Protein AF-A0A7S1JIH0-F1 (afdb_monomer)

Structure (mmCIF, N/CA/C/O backbone):
data_AF-A0A7S1JIH0-F1
#
_entry.id   AF-A0A7S1JIH0-F1
#
loop_
_atom_site.group_PDB
_atom_site.id
_atom_site.type_symbol
_atom_site.label_atom_id
_atom_site.label_alt_id
_atom_site.label_comp_id
_atom_site.label_asym_id
_atom_site.label_entity_id
_atom_site.label_seq_id
_atom_site.pdbx_PDB_ins_code
_atom_site.Cartn_x
_atom_site.Cartn_y
_atom_site.Cartn_z
_atom_site.occupancy
_atom_site.B_iso_or_equiv
_atom_site.auth_seq_id
_atom_site.auth_comp_id
_atom_site.auth_asym_id
_atom_site.auth_atom_id
_atom_site.pdbx_PDB_model_num
ATOM 1 N N . THR A 1 1 ? -3.461 -15.143 -21.673 1.00 48.78 1 THR A N 1
ATOM 2 C CA . THR A 1 1 ? -3.416 -13.669 -21.614 1.00 48.78 1 THR A CA 1
ATOM 3 C C . THR A 1 1 ? -3.977 -13.271 -20.271 1.00 48.78 1 THR A C 1
ATOM 5 O O . THR A 1 1 ? -5.107 -13.630 -19.984 1.00 48.78 1 THR A O 1
ATOM 8 N N . SER A 1 2 ? -3.138 -12.708 -19.399 1.00 53.66 2 SER A N 1
ATOM 9 C CA . SER A 1 2 ? -3.527 -12.339 -18.032 1.00 53.66 2 SER A CA 1
ATOM 10 C C . SER A 1 2 ? -4.634 -11.290 -18.089 1.00 53.66 2 SER A C 1
ATOM 12 O O . SER A 1 2 ? -4.467 -10.279 -18.773 1.00 53.66 2 SER A O 1
ATOM 14 N N . ASP A 1 3 ? -5.754 -11.545 -17.421 1.00 69.38 3 ASP A N 1
ATOM 15 C CA . ASP A 1 3 ? -6.908 -10.647 -17.40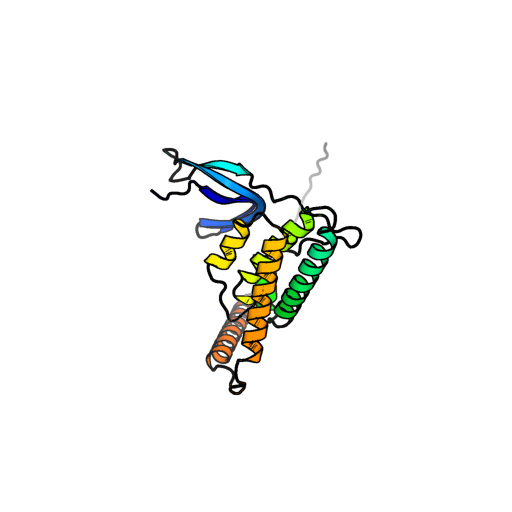0 1.00 69.38 3 ASP A CA 1
ATOM 16 C C . ASP A 1 3 ? -6.633 -9.512 -16.398 1.00 69.38 3 ASP A C 1
ATOM 18 O O . ASP A 1 3 ? -7.170 -9.459 -15.302 1.00 69.38 3 ASP A O 1
ATOM 22 N N . LEU A 1 4 ? -5.697 -8.624 -16.754 1.00 76.06 4 LEU A N 1
ATOM 23 C CA . LEU A 1 4 ? -5.322 -7.447 -15.955 1.00 76.06 4 LEU A CA 1
ATOM 24 C C . LEU A 1 4 ? -6.463 -6.422 -15.858 1.00 76.06 4 LEU A C 1
ATOM 26 O O . LEU A 1 4 ? -6.382 -5.474 -15.082 1.00 76.06 4 LEU A O 1
ATOM 30 N N . ILE A 1 5 ? -7.503 -6.560 -16.682 1.00 84.31 5 ILE A N 1
ATOM 31 C CA . ILE A 1 5 ? -8.626 -5.628 -16.736 1.00 84.31 5 ILE A CA 1
ATOM 32 C C . ILE A 1 5 ? -9.443 -5.757 -15.448 1.00 84.31 5 ILE A C 1
ATOM 34 O O . ILE A 1 5 ? -9.907 -6.834 -15.095 1.00 84.31 5 ILE A O 1
ATOM 38 N N . GLY A 1 6 ? -9.657 -4.635 -14.760 1.00 84.50 6 GLY A N 1
ATOM 39 C CA . GLY A 1 6 ? -10.391 -4.589 -13.492 1.00 84.50 6 GLY A CA 1
ATOM 40 C C . GLY A 1 6 ? -9.513 -4.661 -12.241 1.00 84.50 6 GLY A C 1
ATOM 41 O O . GLY A 1 6 ? -9.969 -4.221 -11.179 1.00 84.50 6 GLY A O 1
ATOM 42 N N . GLU A 1 7 ? -8.257 -5.095 -12.374 1.00 88.88 7 GLU A N 1
ATOM 43 C CA . GLU A 1 7 ? -7.285 -5.139 -11.278 1.00 88.88 7 GLU A CA 1
ATOM 44 C C . GLU A 1 7 ? -6.942 -3.733 -10.763 1.00 88.88 7 GLU A C 1
ATOM 46 O O . GLU A 1 7 ? -6.948 -2.738 -11.507 1.00 88.88 7 GLU A O 1
ATOM 51 N N . ILE A 1 8 ? -6.638 -3.651 -9.464 1.00 88.75 8 ILE A N 1
ATOM 52 C CA . ILE A 1 8 ? -6.201 -2.418 -8.803 1.00 88.75 8 ILE A CA 1
ATOM 53 C C . ILE A 1 8 ? -4.677 -2.375 -8.754 1.00 88.75 8 ILE A C 1
ATOM 55 O O . ILE A 1 8 ? -4.027 -3.271 -8.226 1.00 88.75 8 ILE A O 1
ATOM 59 N N . GLY A 1 9 ? -4.113 -1.286 -9.267 1.00 88.50 9 GLY A N 1
ATOM 60 C CA . GLY A 1 9 ? -2.692 -0.979 -9.209 1.00 88.50 9 GLY A CA 1
ATOM 61 C C . GLY A 1 9 ? -2.403 0.302 -8.433 1.00 88.50 9 GLY A C 1
ATOM 62 O O . GLY A 1 9 ? -3.294 1.089 -8.099 1.00 88.50 9 GLY A O 1
ATOM 63 N N . LEU A 1 10 ? -1.116 0.531 -8.188 1.00 88.44 10 LEU A N 1
ATOM 64 C CA . LEU A 1 10 ? -0.597 1.760 -7.605 1.00 88.44 10 LEU A CA 1
ATOM 65 C C . LEU A 1 10 ? 0.228 2.504 -8.651 1.00 88.44 10 LEU A C 1
ATOM 67 O O . LEU A 1 10 ? 1.150 1.947 -9.241 1.00 88.44 10 LEU A O 1
ATOM 71 N N . VAL A 1 11 ? -0.085 3.780 -8.858 1.00 90.25 11 VAL A N 1
ATOM 72 C CA . VAL A 1 11 ? 0.781 4.676 -9.625 1.00 90.25 11 VAL A CA 1
ATOM 73 C C . VAL A 1 11 ? 1.895 5.139 -8.703 1.00 90.25 11 VAL A C 1
ATOM 75 O O . VAL A 1 11 ? 1.627 5.706 -7.640 1.00 90.25 11 VAL A O 1
ATOM 78 N N . ALA A 1 12 ? 3.133 4.919 -9.129 1.00 90.38 12 ALA A N 1
ATOM 79 C CA . ALA A 1 12 ? 4.323 5.343 -8.417 1.00 90.38 12 ALA A CA 1
ATOM 80 C C . ALA A 1 12 ? 5.102 6.365 -9.250 1.00 90.38 12 ALA A C 1
ATOM 82 O O . ALA A 1 12 ? 5.231 6.232 -10.465 1.00 90.38 12 ALA A O 1
ATOM 83 N N . GLU A 1 13 ? 5.616 7.387 -8.584 1.00 91.81 13 GLU A N 1
ATOM 84 C CA . GLU A 1 13 ? 6.552 8.344 -9.157 1.00 91.81 13 GLU A CA 1
ATOM 85 C C . GLU A 1 13 ? 7.972 7.905 -8.831 1.00 91.81 13 GLU A C 1
ATOM 87 O O . GLU A 1 13 ? 8.308 7.718 -7.661 1.00 91.81 13 GLU A O 1
ATOM 92 N N . LEU A 1 14 ? 8.799 7.743 -9.860 1.00 93.12 14 LEU A N 1
ATOM 93 C CA . LEU A 1 14 ? 10.216 7.444 -9.705 1.00 93.12 14 LEU A CA 1
ATOM 94 C C . LEU A 1 14 ? 10.920 8.626 -9.024 1.00 93.12 14 LEU A C 1
ATOM 96 O O . LEU A 1 14 ? 10.884 9.738 -9.543 1.00 93.12 14 LEU A O 1
ATOM 100 N N . ILE A 1 15 ? 11.545 8.385 -7.870 1.00 91.31 15 ILE A N 1
ATOM 101 C CA . ILE A 1 15 ? 12.323 9.392 -7.134 1.00 91.31 15 ILE A CA 1
ATOM 102 C C . ILE A 1 15 ? 13.789 9.303 -7.542 1.00 91.31 15 ILE A C 1
ATOM 104 O O . ILE A 1 15 ? 14.389 10.299 -7.933 1.00 91.31 15 ILE A O 1
ATOM 108 N N . ASP A 1 16 ? 14.362 8.107 -7.429 1.00 92.62 16 ASP A N 1
ATOM 109 C CA . ASP A 1 16 ? 15.748 7.841 -7.779 1.00 92.62 16 ASP A CA 1
ATOM 110 C C . ASP A 1 16 ? 15.904 6.435 -8.364 1.00 92.62 16 ASP A C 1
ATOM 112 O O . ASP A 1 16 ? 15.047 5.555 -8.218 1.00 92.62 16 ASP A O 1
ATOM 116 N N . SER A 1 17 ? 17.004 6.250 -9.085 1.00 95.12 17 SER A N 1
ATOM 117 C CA . SER A 1 17 ? 17.373 4.967 -9.660 1.00 95.12 17 SER A CA 1
ATOM 118 C C . SER A 1 17 ? 18.886 4.815 -9.649 1.00 95.12 17 SER A C 1
ATOM 120 O O . SER A 1 17 ? 19.599 5.703 -10.117 1.00 95.12 17 SER A O 1
ATOM 122 N N . LEU A 1 18 ? 19.368 3.676 -9.171 1.00 94.81 18 LEU A N 1
ATOM 123 C CA . LEU A 1 18 ? 20.773 3.302 -9.164 1.00 94.81 18 LEU A CA 1
ATOM 124 C C . LEU A 1 18 ? 20.959 2.052 -10.021 1.00 94.81 18 LEU A C 1
ATOM 126 O O . LEU A 1 18 ? 20.385 1.000 -9.736 1.00 94.81 18 LEU A O 1
ATOM 130 N N . ARG A 1 19 ? 21.792 2.152 -11.059 1.00 95.81 19 ARG A N 1
ATOM 131 C CA . ARG A 1 19 ? 22.218 0.982 -11.827 1.00 95.81 19 ARG A CA 1
ATOM 132 C C . ARG A 1 19 ? 23.327 0.260 -11.070 1.00 95.81 19 ARG A C 1
ATOM 134 O O . ARG A 1 19 ? 24.352 0.854 -10.748 1.00 95.81 19 ARG A O 1
ATOM 141 N N . LEU A 1 20 ? 23.118 -1.020 -10.803 1.00 95.00 20 LEU A N 1
ATOM 142 C CA . LEU A 1 20 ? 24.079 -1.888 -10.138 1.00 95.00 20 LEU A CA 1
ATOM 143 C C . LEU A 1 20 ? 25.111 -2.432 -11.148 1.00 95.00 20 LEU A C 1
ATOM 145 O O . LEU A 1 20 ? 24.808 -2.518 -12.345 1.00 95.00 20 LEU A O 1
ATOM 149 N N . PRO A 1 21 ? 26.317 -2.834 -10.697 1.00 94.94 21 PRO A N 1
ATOM 150 C CA . PRO A 1 21 ? 27.368 -3.358 -11.580 1.00 94.94 21 PRO A CA 1
ATOM 151 C C . PRO A 1 21 ? 26.960 -4.599 -12.384 1.00 94.94 21 PRO A C 1
ATOM 153 O O . PRO A 1 21 ? 27.478 -4.835 -13.470 1.00 94.94 21 PRO A O 1
ATOM 156 N N . ASP A 1 22 ? 26.005 -5.375 -11.872 1.00 95.25 22 ASP A N 1
ATOM 157 C CA . ASP A 1 22 ? 25.451 -6.565 -12.526 1.00 95.25 22 ASP A CA 1
ATOM 158 C C . ASP A 1 22 ? 24.361 -6.248 -13.570 1.00 95.25 22 ASP A C 1
ATOM 160 O O . ASP A 1 22 ? 23.745 -7.153 -14.130 1.00 95.25 22 ASP A O 1
ATOM 164 N N . GLY A 1 23 ? 24.107 -4.964 -13.834 1.00 93.31 23 GLY A N 1
ATOM 165 C CA . GLY A 1 23 ? 23.120 -4.505 -14.804 1.00 93.31 23 GLY A CA 1
ATOM 166 C C . GLY A 1 23 ? 21.692 -4.394 -14.268 1.00 93.31 23 GLY A C 1
ATOM 167 O O . GLY A 1 23 ? 20.828 -3.926 -15.012 1.00 93.31 23 GLY A O 1
ATOM 168 N N . ARG A 1 24 ? 21.425 -4.756 -13.005 1.00 94.62 24 ARG A N 1
ATOM 169 C CA . ARG A 1 24 ? 20.120 -4.525 -12.366 1.00 94.62 24 ARG A CA 1
ATOM 170 C C . ARG A 1 24 ? 19.926 -3.053 -12.006 1.00 94.62 24 ARG A C 1
ATOM 172 O O . ARG A 1 24 ? 20.880 -2.284 -11.911 1.00 94.62 24 ARG A O 1
ATOM 179 N N . TRP A 1 25 ? 18.675 -2.675 -11.765 1.00 92.25 25 TRP A N 1
ATOM 180 C CA . TRP A 1 25 ? 18.311 -1.346 -11.284 1.00 92.25 25 TRP A CA 1
ATOM 181 C C . TRP A 1 25 ? 17.703 -1.445 -9.893 1.00 92.25 25 TRP A C 1
ATOM 183 O O . TRP A 1 25 ? 16.761 -2.203 -9.670 1.00 92.25 25 TRP A O 1
ATOM 193 N N . HIS A 1 26 ? 18.242 -0.664 -8.967 1.00 89.88 26 HIS A N 1
ATOM 194 C CA . HIS A 1 26 ? 17.585 -0.348 -7.713 1.00 89.88 26 HIS A CA 1
ATOM 195 C C . HIS A 1 26 ? 16.785 0.937 -7.916 1.00 89.88 26 HIS A C 1
ATOM 197 O O . HIS A 1 26 ? 17.327 1.924 -8.404 1.00 89.88 26 HIS A O 1
ATOM 203 N N . ILE A 1 27 ? 15.496 0.912 -7.595 1.00 90.50 27 ILE A N 1
ATOM 204 C CA . ILE A 1 27 ? 14.567 2.009 -7.869 1.00 90.50 27 ILE A CA 1
ATOM 205 C C . ILE A 1 27 ? 13.888 2.408 -6.567 1.00 90.50 27 ILE A C 1
ATOM 207 O O . ILE A 1 27 ? 13.256 1.570 -5.922 1.00 90.50 27 ILE A O 1
ATOM 211 N N . ARG A 1 28 ? 13.949 3.696 -6.227 1.00 86.38 28 ARG A N 1
ATOM 212 C CA . ARG A 1 28 ? 13.097 4.282 -5.196 1.00 86.38 28 ARG A CA 1
ATOM 213 C C . ARG A 1 28 ? 11.954 5.024 -5.858 1.00 86.38 28 ARG A C 1
ATOM 215 O O . ARG A 1 28 ? 12.163 5.891 -6.705 1.00 86.38 28 ARG A O 1
ATOM 222 N N . ALA A 1 29 ? 10.737 4.722 -5.432 1.00 86.56 29 ALA A N 1
ATOM 223 C CA . ALA A 1 29 ? 9.544 5.369 -5.946 1.00 86.56 29 ALA A CA 1
ATOM 224 C C . ALA A 1 29 ? 8.611 5.794 -4.811 1.00 86.56 29 ALA A C 1
ATOM 226 O O . ALA A 1 29 ? 8.586 5.192 -3.739 1.00 86.56 29 ALA A O 1
ATOM 227 N N . ARG A 1 30 ? 7.830 6.845 -5.057 1.00 83.00 30 ARG A N 1
ATOM 228 C CA . ARG A 1 30 ? 6.778 7.325 -4.164 1.00 83.00 30 ARG A CA 1
ATOM 229 C C . ARG A 1 30 ? 5.428 6.933 -4.729 1.00 83.00 30 ARG A C 1
ATOM 231 O O . ARG A 1 30 ? 5.074 7.347 -5.830 1.00 83.00 30 ARG A O 1
ATOM 238 N N . LEU A 1 31 ? 4.649 6.190 -3.957 1.00 84.25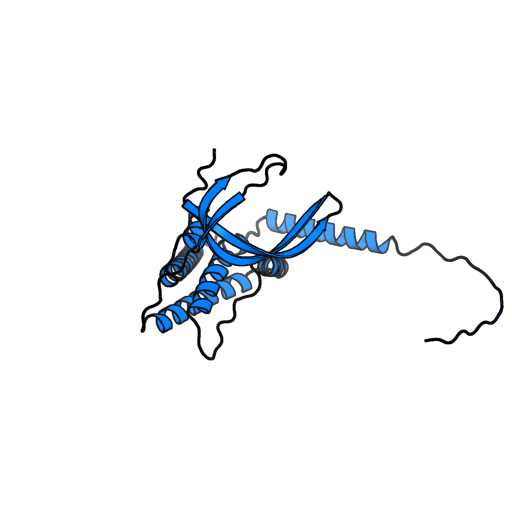 31 LEU A N 1
ATOM 239 C CA . LEU A 1 31 ? 3.266 5.884 -4.312 1.00 84.25 31 LEU A CA 1
ATOM 240 C C . LEU A 1 31 ? 2.438 7.177 -4.322 1.00 84.25 31 LEU A C 1
ATOM 242 O O . LEU A 1 31 ? 2.532 7.990 -3.402 1.00 84.25 31 LEU A O 1
ATOM 246 N N . ARG A 1 32 ? 1.656 7.383 -5.383 1.00 84.75 32 ARG A N 1
ATOM 247 C CA . ARG A 1 32 ? 0.859 8.600 -5.591 1.00 84.75 32 ARG A CA 1
ATOM 248 C C . ARG A 1 32 ? -0.633 8.358 -5.450 1.00 84.75 32 ARG A C 1
ATOM 250 O O . ARG A 1 32 ? -1.298 9.128 -4.770 1.00 84.75 32 ARG A O 1
ATOM 257 N N . ARG A 1 33 ? -1.159 7.326 -6.111 1.00 86.81 33 ARG A N 1
ATOM 258 C CA . ARG A 1 33 ? -2.602 7.043 -6.144 1.00 86.81 33 ARG A CA 1
ATOM 259 C C . ARG A 1 33 ? -2.891 5.599 -6.520 1.00 86.81 33 ARG A C 1
ATOM 261 O O . ARG A 1 33 ? -2.068 4.946 -7.164 1.00 86.81 33 ARG A O 1
ATOM 268 N N . ARG A 1 34 ? -4.091 5.138 -6.173 1.00 90.62 34 ARG A N 1
ATOM 269 C CA . ARG A 1 34 ? -4.643 3.863 -6.639 1.00 90.62 34 ARG A CA 1
ATOM 270 C C . ARG A 1 34 ? -5.402 4.056 -7.937 1.00 90.62 34 ARG A C 1
ATOM 272 O O . ARG A 1 34 ? -6.100 5.052 -8.131 1.00 90.62 34 ARG A O 1
ATOM 279 N N . VAL A 1 35 ? -5.275 3.084 -8.823 1.00 92.75 35 VAL A N 1
ATOM 280 C CA . VAL A 1 35 ? -5.939 3.102 -10.120 1.00 92.75 35 VAL A CA 1
ATOM 281 C C . VAL A 1 35 ? -6.480 1.726 -10.464 1.00 92.75 35 VAL A C 1
ATOM 283 O O . VAL A 1 35 ? -5.939 0.714 -10.037 1.00 92.75 35 VAL A O 1
ATOM 286 N N . ARG A 1 36 ? -7.544 1.689 -11.259 1.00 93.50 36 ARG A N 1
ATOM 287 C CA . ARG A 1 36 ? -8.106 0.476 -11.840 1.00 93.50 36 ARG A CA 1
ATOM 288 C C . ARG A 1 36 ? -7.729 0.395 -13.308 1.00 93.50 36 ARG A C 1
ATOM 290 O O . ARG A 1 36 ? -8.015 1.332 -14.061 1.00 93.50 36 ARG A O 1
ATOM 297 N N . VAL A 1 37 ? -7.151 -0.726 -13.717 1.00 93.62 37 VAL A N 1
ATOM 298 C CA . VAL A 1 37 ? -6.799 -0.988 -15.116 1.00 93.62 37 VAL A CA 1
ATOM 299 C C . VAL A 1 37 ? -8.077 -1.122 -15.949 1.00 93.62 37 VAL A C 1
ATOM 301 O O . VAL A 1 37 ? -8.983 -1.876 -15.596 1.00 93.62 37 VAL A O 1
ATOM 304 N N . GLN A 1 38 ? -8.171 -0.350 -17.032 1.00 95.25 38 GLN A N 1
ATOM 305 C CA . GLN A 1 38 ? -9.307 -0.349 -17.963 1.00 95.25 38 GLN A CA 1
ATOM 306 C C . GLN A 1 38 ? -8.996 -1.151 -19.229 1.00 95.25 38 GLN A C 1
ATOM 308 O O . GLN A 1 38 ? -9.836 -1.900 -19.716 1.00 95.25 38 GLN A O 1
ATOM 313 N N . SER A 1 39 ? -7.779 -1.015 -19.751 1.00 93.00 39 SER A N 1
ATOM 314 C CA . SER A 1 39 ? -7.269 -1.803 -20.872 1.00 93.00 39 SER A CA 1
ATOM 315 C C . SER A 1 39 ? -5.765 -2.009 -20.723 1.00 93.00 39 SER A C 1
ATOM 317 O O . SER A 1 39 ? -5.104 -1.211 -20.057 1.00 93.00 39 SER A O 1
ATOM 319 N N . HIS A 1 40 ? -5.225 -3.055 -21.350 1.00 92.81 40 HIS A N 1
ATOM 320 C CA . HIS A 1 40 ? -3.785 -3.283 -21.447 1.00 92.81 40 HIS A CA 1
ATOM 321 C C . HIS A 1 40 ? -3.402 -3.690 -22.872 1.00 92.81 40 HIS A C 1
ATOM 323 O O . HIS A 1 40 ? -4.198 -4.316 -23.575 1.00 92.81 40 HIS A O 1
ATOM 329 N N . TRP A 1 41 ? -2.194 -3.331 -23.286 1.00 91.31 41 TRP A N 1
ATOM 330 C CA . TRP A 1 41 ? -1.591 -3.766 -24.541 1.00 91.31 41 TRP A CA 1
ATOM 331 C C . TRP A 1 41 ? -0.069 -3.836 -24.393 1.00 91.31 41 TRP A C 1
ATOM 333 O O . TRP A 1 41 ? 0.504 -3.311 -23.440 1.00 91.31 41 TRP A O 1
ATOM 343 N N . VAL A 1 42 ? 0.585 -4.503 -25.337 1.00 91.19 42 VAL A N 1
ATOM 344 C CA . VAL A 1 42 ? 2.044 -4.525 -25.475 1.00 91.19 42 VAL A CA 1
ATOM 345 C C . VAL A 1 42 ? 2.354 -3.936 -26.841 1.00 91.19 42 VAL A C 1
ATOM 347 O O . VAL A 1 42 ? 1.735 -4.331 -27.827 1.00 91.19 42 VAL A O 1
ATOM 350 N N . GLU A 1 43 ? 3.263 -2.969 -26.893 1.00 88.81 43 GLU A N 1
ATOM 351 C CA . GLU A 1 43 ? 3.683 -2.362 -28.156 1.00 88.81 43 GLU A CA 1
ATOM 352 C C . GLU A 1 43 ? 4.858 -3.128 -28.759 1.00 88.81 43 GLU A C 1
ATOM 354 O O . GLU A 1 43 ? 5.832 -3.459 -28.070 1.00 88.81 43 GLU A O 1
ATOM 359 N N . ASP A 1 44 ? 4.785 -3.385 -30.063 1.00 88.06 44 ASP A N 1
ATOM 360 C CA . ASP A 1 44 ? 5.870 -4.023 -30.799 1.00 88.06 44 ASP A CA 1
ATOM 361 C C . ASP A 1 44 ? 7.149 -3.175 -30.728 1.00 88.06 44 ASP A C 1
ATOM 363 O O . ASP A 1 44 ? 7.126 -1.951 -30.835 1.00 88.06 44 ASP A O 1
ATOM 367 N N . GLY A 1 45 ? 8.293 -3.835 -30.536 1.00 86.69 45 GLY A N 1
ATOM 368 C CA . GLY A 1 45 ? 9.597 -3.168 -30.430 1.00 86.69 45 GLY A CA 1
ATOM 369 C C . GLY A 1 45 ? 9.948 -2.629 -29.039 1.00 86.69 45 GLY A C 1
ATOM 370 O O . GLY A 1 45 ? 11.062 -2.152 -28.846 1.00 86.69 45 GLY A O 1
ATOM 371 N N . THR A 1 46 ? 9.067 -2.768 -28.044 1.00 84.06 46 THR A N 1
ATOM 372 C CA . THR A 1 46 ? 9.312 -2.292 -26.665 1.00 84.06 46 THR A CA 1
ATOM 373 C C . THR A 1 46 ? 9.916 -3.344 -25.732 1.00 84.06 46 THR A C 1
ATOM 375 O O . THR A 1 46 ? 9.928 -3.170 -24.517 1.00 84.06 46 THR A O 1
ATOM 378 N N . LEU A 1 47 ? 10.414 -4.460 -26.280 1.00 86.81 47 LEU A N 1
ATOM 379 C CA . LEU A 1 47 ? 10.986 -5.579 -25.513 1.00 86.81 47 LEU A CA 1
ATOM 380 C C . LEU A 1 47 ? 10.045 -6.124 -24.416 1.00 86.81 47 LEU A C 1
ATOM 382 O O . LEU A 1 47 ? 10.504 -6.626 -23.393 1.00 86.81 47 LEU A O 1
ATOM 386 N N . GLY A 1 48 ? 8.728 -6.049 -24.636 1.00 84.94 48 GLY A N 1
ATOM 387 C CA . GLY A 1 48 ? 7.724 -6.586 -23.715 1.00 84.94 48 GLY A CA 1
ATOM 388 C C . GLY A 1 48 ? 7.237 -5.608 -22.643 1.00 84.94 48 GLY A C 1
ATOM 389 O O . GLY A 1 48 ? 6.612 -6.046 -21.674 1.00 84.94 48 GLY A O 1
ATOM 390 N N . LEU A 1 49 ? 7.480 -4.300 -22.795 1.00 88.38 49 LEU A N 1
ATOM 391 C CA . LEU A 1 49 ? 6.841 -3.303 -21.937 1.00 88.38 49 LEU A CA 1
ATOM 392 C C . LEU A 1 49 ? 5.321 -3.337 -22.133 1.00 88.38 49 LEU A C 1
ATOM 394 O O . LEU A 1 49 ? 4.801 -3.268 -23.246 1.00 88.38 49 LEU A O 1
ATOM 398 N N . SER A 1 50 ? 4.608 -3.466 -21.015 1.00 88.94 50 SER A N 1
ATOM 399 C CA . SER A 1 50 ? 3.149 -3.460 -20.987 1.00 88.94 50 SER A CA 1
ATOM 400 C C . SER A 1 50 ? 2.639 -2.055 -20.704 1.00 88.94 50 SER A C 1
ATOM 402 O O . SER A 1 50 ? 3.069 -1.401 -19.754 1.00 88.94 50 SER A O 1
ATOM 404 N N . TYR A 1 51 ? 1.682 -1.624 -21.508 1.00 91.56 51 TYR A N 1
ATOM 405 C CA . TYR A 1 51 ? 1.007 -0.344 -21.395 1.00 91.56 51 TYR A CA 1
ATOM 406 C C . TYR A 1 51 ? -0.432 -0.581 -20.956 1.00 91.56 51 TYR A C 1
ATOM 408 O O . TYR A 1 51 ? -1.027 -1.623 -21.240 1.00 91.56 51 TYR A O 1
ATOM 416 N N . CYS A 1 52 ? -1.004 0.380 -20.238 1.00 93.44 52 CYS A N 1
ATOM 417 C CA . CYS A 1 52 ? -2.388 0.293 -19.807 1.00 93.44 52 CYS A CA 1
ATOM 418 C C . CYS A 1 52 ? -3.060 1.661 -19.756 1.00 93.44 52 CYS A C 1
ATOM 420 O O . CYS A 1 52 ? -2.424 2.683 -19.492 1.00 93.44 52 CYS A O 1
ATOM 422 N N . THR A 1 53 ? -4.373 1.669 -19.983 1.00 94.94 53 THR A N 1
ATOM 423 C CA . THR A 1 53 ? -5.212 2.800 -19.591 1.00 94.94 53 THR A CA 1
ATOM 424 C C . THR A 1 53 ? -5.760 2.528 -18.203 1.00 94.94 53 THR A C 1
ATOM 426 O O . THR A 1 53 ? -6.097 1.392 -17.855 1.00 94.94 53 THR A O 1
ATOM 429 N N . VAL A 1 54 ? -5.833 3.571 -17.385 1.00 95.94 54 VAL A N 1
ATOM 430 C CA . VAL A 1 54 ? -6.203 3.439 -15.979 1.00 95.94 54 VAL A CA 1
ATOM 431 C C . VAL A 1 54 ? -7.212 4.504 -15.579 1.00 95.94 54 VAL A C 1
ATOM 433 O O . VAL A 1 54 ? -7.209 5.614 -16.110 1.00 95.94 54 VAL A O 1
ATOM 436 N N . LYS A 1 55 ? -8.070 4.169 -14.618 1.00 95.50 55 LYS A N 1
ATOM 437 C CA . LYS A 1 55 ? -9.012 5.098 -13.988 1.00 95.50 55 LYS A CA 1
ATOM 438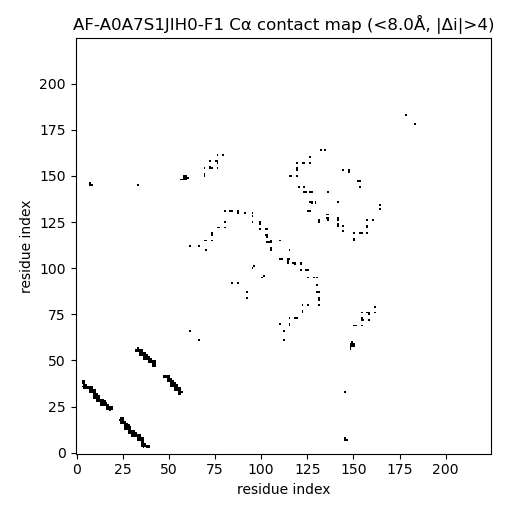 C C . LYS A 1 55 ? -8.681 5.228 -12.511 1.00 95.50 55 LYS A C 1
ATOM 440 O O . LYS A 1 55 ? -8.465 4.222 -11.845 1.00 95.50 55 LYS A O 1
ATOM 445 N N . GLU A 1 56 ? -8.655 6.448 -11.994 1.00 93.38 56 GLU A N 1
ATOM 446 C CA . GLU A 1 56 ? -8.393 6.687 -10.575 1.00 93.38 56 GLU A CA 1
ATOM 447 C C . GLU A 1 56 ? -9.470 6.061 -9.681 1.00 93.38 56 GLU A C 1
ATOM 449 O O . GLU A 1 56 ? -10.666 6.092 -9.990 1.00 93.38 56 GLU A O 1
ATOM 454 N N . VAL A 1 57 ? -9.016 5.461 -8.583 1.00 90.75 57 VAL A N 1
ATOM 455 C CA . VAL A 1 57 ? -9.869 4.873 -7.552 1.00 90.75 57 VAL A CA 1
ATOM 456 C C . VAL A 1 57 ? -9.929 5.874 -6.415 1.00 90.75 57 VAL A C 1
ATOM 458 O O . VAL A 1 57 ? -8.954 6.055 -5.692 1.00 90.75 57 VAL A O 1
ATOM 461 N N . VAL A 1 58 ? -11.077 6.528 -6.289 1.00 87.88 58 VAL A N 1
ATOM 462 C CA . VAL A 1 58 ? -11.336 7.500 -5.227 1.00 87.88 58 VAL A CA 1
ATOM 463 C C . VAL A 1 58 ? -11.979 6.779 -4.049 1.00 87.88 58 VAL A C 1
ATOM 465 O O . VAL A 1 58 ? -12.815 5.889 -4.243 1.00 87.88 58 VAL A O 1
ATOM 468 N N . ASP A 1 59 ? -11.566 7.149 -2.842 1.00 86.69 59 ASP A N 1
ATOM 469 C CA . ASP A 1 59 ? -12.168 6.647 -1.615 1.00 86.69 59 ASP A CA 1
ATOM 470 C C . ASP A 1 59 ? -13.588 7.160 -1.404 1.00 86.69 59 ASP A C 1
ATOM 472 O O . ASP A 1 59 ? -13.972 8.239 -1.863 1.00 86.69 59 ASP A O 1
ATOM 476 N N . THR A 1 60 ? -14.364 6.377 -0.658 1.00 88.00 60 THR A N 1
ATOM 477 C CA . THR A 1 60 ? -15.671 6.812 -0.179 1.00 88.00 60 THR A CA 1
ATOM 478 C C . THR A 1 60 ? -15.475 8.020 0.741 1.00 88.00 60 THR A C 1
ATOM 480 O O . THR A 1 60 ? -14.640 7.955 1.650 1.00 88.00 60 THR A O 1
ATOM 483 N N . PRO A 1 61 ? -16.220 9.121 0.536 1.00 86.00 61 PRO A N 1
ATOM 484 C CA . PRO A 1 61 ? -16.124 10.281 1.410 1.00 86.00 61 PRO A CA 1
ATOM 485 C C . PRO A 1 61 ? -16.454 9.895 2.855 1.00 86.00 61 PRO A C 1
ATOM 487 O O . PRO A 1 61 ? -17.337 9.078 3.111 1.00 86.00 61 PRO A O 1
ATOM 490 N N . VAL A 1 62 ? -15.725 10.492 3.796 1.00 84.62 62 VAL A N 1
ATOM 491 C CA . VAL A 1 62 ? -15.976 10.336 5.232 1.00 84.62 62 VAL A CA 1
ATOM 492 C C . VAL A 1 62 ? -17.096 11.291 5.624 1.00 84.62 62 VAL A C 1
ATOM 494 O O . VAL A 1 62 ? -16.993 12.487 5.360 1.00 84.62 62 VAL A O 1
ATOM 497 N N . GLU A 1 63 ? -18.152 10.774 6.250 1.00 85.56 63 GLU A N 1
ATOM 498 C CA . GLU A 1 63 ? -19.289 11.590 6.683 1.00 85.56 63 GLU A CA 1
ATOM 499 C C . GLU A 1 63 ? -18.937 12.468 7.895 1.00 85.56 63 GLU A C 1
ATOM 501 O O . GLU A 1 63 ? -18.130 12.093 8.761 1.00 85.56 63 GLU A O 1
ATOM 506 N N . ASP A 1 64 ? -19.595 13.62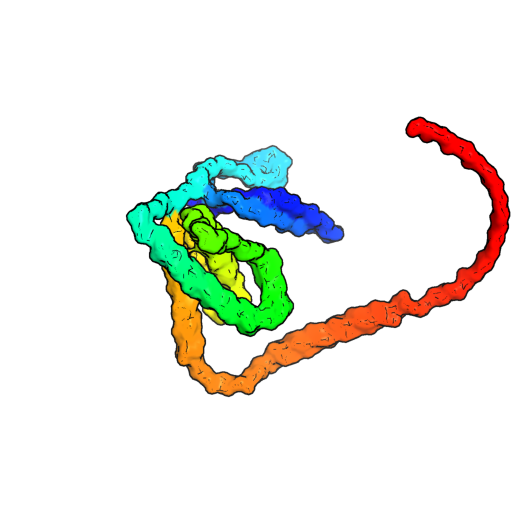6 7.986 1.00 71.44 64 ASP A N 1
ATOM 507 C CA . ASP A 1 64 ? -19.473 14.548 9.113 1.00 71.44 64 ASP A CA 1
ATOM 508 C C . ASP A 1 64 ? -19.911 13.847 10.411 1.00 71.44 64 ASP A C 1
ATOM 510 O O . ASP A 1 64 ? -21.075 13.508 10.608 1.00 71.44 64 ASP A O 1
ATOM 514 N N . GLY A 1 65 ? -18.947 13.581 11.297 1.00 80.38 65 GLY A N 1
ATOM 515 C CA . GLY A 1 65 ? -19.143 12.838 12.551 1.00 80.38 65 GLY A CA 1
ATOM 516 C C . GLY A 1 65 ? -18.360 11.525 12.639 1.00 80.38 65 GLY A C 1
ATOM 517 O O . GLY A 1 65 ? -18.090 11.050 13.742 1.00 80.38 65 GLY A O 1
ATOM 518 N N . GLN A 1 66 ? -17.901 10.972 11.513 1.00 85.88 66 GLN A N 1
ATOM 519 C CA . GLN A 1 66 ? -17.074 9.758 11.505 1.00 85.88 66 GLN A CA 1
ATOM 520 C C . GLN A 1 66 ? -15.583 10.056 11.714 1.00 85.88 66 GLN A C 1
ATOM 522 O O . GLN A 1 66 ? -14.845 9.204 12.213 1.00 85.88 66 GLN A O 1
ATOM 527 N N . LEU A 1 67 ? -15.138 11.273 11.380 1.00 85.38 67 LEU A N 1
ATOM 528 C CA . LEU A 1 67 ? -13.724 11.652 11.384 1.00 85.38 67 LEU A CA 1
ATOM 529 C C . LEU A 1 67 ? -13.043 11.390 12.735 1.00 85.38 67 LEU A C 1
ATOM 531 O O . LEU A 1 67 ? -12.014 10.725 12.775 1.00 85.38 67 LEU A O 1
ATOM 535 N N . ALA A 1 68 ? -13.637 11.840 13.843 1.00 85.75 68 ALA A N 1
ATOM 536 C CA . ALA A 1 68 ? -13.064 11.645 15.177 1.00 85.75 68 ALA A CA 1
ATOM 537 C C . ALA A 1 68 ? -12.889 10.155 15.530 1.00 85.75 68 ALA A C 1
ATOM 539 O O . ALA A 1 68 ? -11.860 9.759 16.077 1.00 85.75 68 ALA A O 1
ATOM 540 N N . GLY A 1 69 ? -13.862 9.315 15.161 1.00 87.19 69 GLY A N 1
ATOM 541 C CA . GLY A 1 69 ? -13.785 7.869 15.367 1.00 87.19 69 GLY A CA 1
ATOM 542 C C . GLY A 1 69 ? -12.673 7.213 14.546 1.00 87.19 69 GLY A C 1
ATOM 543 O O . GLY A 1 69 ? -11.967 6.342 15.054 1.00 87.19 69 GLY A O 1
ATOM 544 N N . LEU A 1 70 ? -12.475 7.661 13.303 1.00 88.19 70 LEU A N 1
ATOM 545 C CA . LEU A 1 70 ? -11.409 7.167 12.427 1.00 88.19 70 LEU A CA 1
ATOM 546 C C . LEU A 1 70 ? -10.018 7.578 12.906 1.00 88.19 70 LEU A C 1
ATOM 548 O O . LEU A 1 70 ? -9.095 6.769 12.852 1.00 88.19 70 LEU A O 1
ATOM 552 N N . VAL A 1 71 ? -9.870 8.804 13.406 1.00 88.06 71 VAL A N 1
ATOM 553 C CA . VAL A 1 71 ? -8.620 9.286 14.011 1.00 88.06 71 VAL A CA 1
ATOM 554 C C . VAL A 1 71 ? -8.231 8.413 15.188 1.00 88.06 71 VAL A C 1
ATOM 556 O O . VAL A 1 71 ? -7.098 7.945 15.274 1.00 88.06 71 VAL A O 1
ATOM 559 N N . GLU A 1 72 ? -9.188 8.149 16.070 1.00 87.81 72 GLU A N 1
ATOM 560 C CA . GLU A 1 72 ? -8.941 7.344 17.252 1.00 87.81 72 GLU A CA 1
ATOM 561 C C . GLU A 1 72 ? -8.662 5.876 16.895 1.00 87.81 72 GLU A C 1
ATOM 563 O O . GLU A 1 72 ? -7.792 5.240 17.490 1.00 87.81 72 GLU A O 1
ATOM 568 N N . ALA A 1 73 ? -9.336 5.335 15.874 1.00 87.19 73 ALA A N 1
ATOM 569 C CA . ALA A 1 73 ? -9.013 4.019 15.333 1.00 87.19 73 ALA A CA 1
ATOM 570 C C . ALA A 1 73 ? -7.581 3.972 14.775 1.00 87.19 73 ALA A C 1
ATOM 572 O O . ALA A 1 73 ? -6.814 3.087 15.151 1.00 87.19 73 ALA A O 1
AT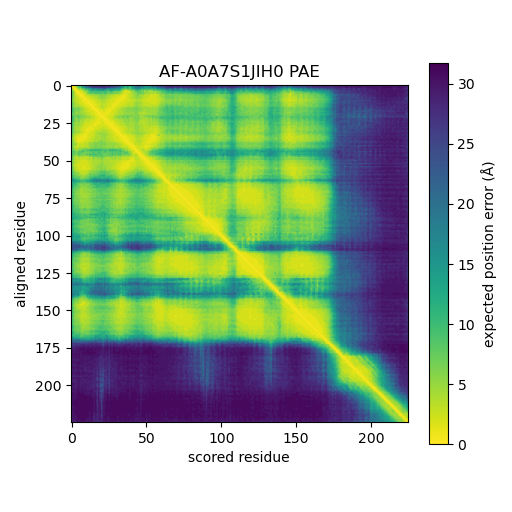OM 573 N N . ALA A 1 74 ? -7.189 4.946 13.949 1.00 87.94 74 ALA A N 1
ATOM 574 C CA . ALA A 1 74 ? -5.837 5.037 13.403 1.00 87.94 74 ALA A CA 1
ATOM 575 C C . ALA A 1 74 ? -4.779 5.141 14.511 1.00 87.94 74 ALA A C 1
ATOM 577 O O . ALA A 1 74 ? -3.769 4.440 14.450 1.00 87.94 74 ALA A O 1
ATOM 578 N N . ARG A 1 75 ? -5.035 5.941 15.557 1.00 87.56 75 ARG A N 1
ATOM 579 C CA . ARG A 1 75 ? -4.152 6.071 16.725 1.00 87.56 75 ARG A CA 1
ATOM 580 C C . ARG A 1 75 ? -3.949 4.734 17.435 1.00 87.56 75 ARG A C 1
ATOM 582 O O . ARG A 1 75 ? -2.810 4.333 17.652 1.00 87.56 75 ARG A O 1
ATOM 589 N N . ARG A 1 76 ? -5.033 4.009 17.729 1.00 87.50 76 ARG A N 1
ATOM 590 C CA . ARG A 1 76 ? -4.958 2.692 18.387 1.00 87.50 76 ARG A CA 1
ATOM 591 C C . ARG A 1 76 ? -4.169 1.674 17.570 1.00 87.50 76 ARG A C 1
ATOM 593 O O . ARG A 1 76 ? -3.394 0.908 18.132 1.00 87.50 76 ARG A O 1
ATOM 600 N N . VAL A 1 77 ? -4.376 1.634 16.253 1.00 86.38 77 VAL A N 1
ATOM 601 C CA . VAL A 1 77 ? -3.639 0.701 15.385 1.00 86.38 77 VAL A CA 1
ATOM 602 C C . VAL A 1 77 ? -2.165 1.097 15.304 1.00 86.38 77 VAL A C 1
ATOM 604 O O . VAL A 1 77 ? -1.301 0.233 15.434 1.00 86.38 77 VAL A O 1
ATOM 607 N N . LYS A 1 78 ? -1.869 2.395 15.171 1.00 86.75 78 LYS A N 1
ATOM 608 C CA . LYS A 1 78 ? -0.499 2.917 15.188 1.00 86.75 78 LYS A CA 1
ATOM 609 C C . LYS A 1 78 ? 0.239 2.525 16.466 1.00 86.75 78 LYS A C 1
ATOM 611 O O . LYS A 1 78 ? 1.371 2.064 16.384 1.00 86.75 78 LYS A O 1
ATOM 616 N N . GLU A 1 79 ? -0.382 2.679 17.631 1.00 87.00 79 GLU A N 1
ATOM 617 C CA . GLU A 1 79 ? 0.235 2.311 18.912 1.00 87.00 79 GLU A CA 1
ATOM 618 C C . GLU A 1 79 ? 0.641 0.836 18.950 1.00 87.00 79 GLU A C 1
ATOM 620 O O . GLU A 1 79 ? 1.759 0.524 19.353 1.00 87.00 79 GLU A O 1
ATOM 625 N N . LYS A 1 80 ? -0.207 -0.060 18.431 1.00 83.44 80 LYS A N 1
ATOM 626 C CA . LYS A 1 80 ? 0.118 -1.491 18.325 1.00 83.44 80 LYS A CA 1
ATOM 627 C C . LYS A 1 80 ? 1.266 -1.768 17.356 1.00 83.44 80 LYS A C 1
ATOM 629 O O . LYS A 1 80 ? 2.091 -2.636 17.630 1.00 83.44 80 LYS A O 1
ATOM 634 N N . VAL A 1 81 ? 1.339 -1.037 16.241 1.00 82.56 81 VAL A N 1
ATOM 635 C CA . VAL A 1 81 ? 2.473 -1.131 15.308 1.00 82.56 81 VAL A CA 1
ATOM 636 C C . VAL A 1 81 ? 3.760 -0.703 15.998 1.00 82.56 81 VAL A C 1
ATOM 638 O O . VAL A 1 81 ? 4.730 -1.448 15.958 1.00 82.56 81 VAL A O 1
ATOM 641 N N . VAL A 1 82 ? 3.768 0.458 16.659 1.00 83.06 82 VAL A N 1
ATOM 642 C CA . VAL A 1 82 ? 4.950 0.977 17.366 1.00 83.06 82 VAL A CA 1
ATOM 643 C C . VAL A 1 82 ? 5.403 0.009 18.457 1.00 83.06 82 VAL A C 1
ATOM 645 O O . VAL A 1 82 ? 6.583 -0.323 18.516 1.00 83.06 82 VAL A O 1
ATOM 648 N N . GLU A 1 83 ? 4.474 -0.530 19.248 1.00 82.31 83 GLU A N 1
ATOM 649 C CA . GLU A 1 83 ? 4.790 -1.554 20.246 1.00 82.31 83 GLU A CA 1
ATOM 650 C C . GLU A 1 83 ? 5.393 -2.816 19.604 1.00 82.31 83 GLU A C 1
ATOM 652 O O . GLU A 1 83 ? 6.330 -3.405 20.141 1.00 82.31 83 GLU A O 1
ATOM 657 N N . GLY A 1 84 ? 4.883 -3.232 18.441 1.00 78.44 84 GLY A N 1
ATOM 658 C CA . GLY A 1 84 ? 5.451 -4.328 17.658 1.00 78.44 84 GLY A CA 1
ATOM 659 C C . GLY A 1 84 ? 6.871 -4.029 17.167 1.00 78.44 84 GLY A C 1
ATOM 660 O O . GLY A 1 84 ? 7.753 -4.874 17.308 1.00 78.44 84 GLY A O 1
ATOM 661 N N . LEU A 1 85 ? 7.105 -2.818 16.653 1.00 77.75 85 LEU A N 1
ATOM 662 C CA . LEU A 1 85 ? 8.411 -2.345 16.181 1.00 77.75 85 LEU A CA 1
ATOM 663 C C . LEU A 1 85 ? 9.448 -2.278 17.306 1.00 77.75 85 LEU A C 1
ATOM 665 O O . LEU A 1 85 ? 10.612 -2.601 17.083 1.00 77.75 85 LEU A O 1
ATOM 669 N N . ASP A 1 86 ? 9.040 -1.880 18.511 1.00 81.50 86 ASP A N 1
ATOM 670 C CA . ASP A 1 86 ? 9.925 -1.775 19.676 1.00 81.50 86 ASP A CA 1
ATOM 671 C C . ASP A 1 86 ? 10.403 -3.141 20.194 1.00 81.50 86 ASP A C 1
ATOM 673 O O . ASP A 1 86 ? 11.388 -3.216 20.928 1.00 81.50 86 ASP A O 1
ATOM 677 N N . ARG A 1 87 ? 9.745 -4.234 19.791 1.00 80.81 87 ARG A N 1
ATOM 678 C CA . ARG A 1 87 ? 10.164 -5.607 20.113 1.00 80.81 87 ARG A CA 1
ATOM 679 C C . ARG A 1 87 ? 11.186 -6.172 19.122 1.00 80.81 87 ARG A C 1
ATOM 681 O O . ARG A 1 87 ? 11.744 -7.236 19.391 1.00 80.81 87 ARG A O 1
ATOM 688 N N . LEU A 1 88 ? 11.406 -5.504 17.989 1.00 79.12 88 LEU A N 1
ATOM 689 C CA . LEU A 1 88 ? 12.377 -5.918 16.977 1.00 79.12 88 LEU A CA 1
ATOM 690 C C . LEU A 1 88 ? 13.793 -5.507 17.382 1.00 79.12 88 LEU A C 1
ATOM 692 O O . LEU A 1 88 ? 14.003 -4.515 18.082 1.00 79.12 88 LEU A O 1
ATOM 696 N N . ASP A 1 89 ? 14.786 -6.255 16.908 1.00 84.75 89 ASP A N 1
ATOM 697 C CA . ASP A 1 89 ? 16.172 -5.813 17.002 1.00 84.75 89 ASP A CA 1
ATOM 698 C C . ASP A 1 89 ? 16.435 -4.608 16.079 1.00 84.75 89 ASP A C 1
ATOM 700 O O . ASP A 1 89 ? 15.686 -4.325 15.138 1.00 84.75 89 ASP A O 1
ATOM 704 N N . ALA A 1 90 ? 17.523 -3.886 16.354 1.00 82.00 90 ALA A N 1
ATOM 705 C CA . ALA A 1 90 ? 17.848 -2.648 15.654 1.00 82.00 90 ALA A CA 1
ATOM 706 C C . ALA A 1 90 ? 18.054 -2.833 14.139 1.00 82.00 90 ALA A C 1
ATOM 708 O O . ALA A 1 90 ? 17.684 -1.939 13.379 1.00 82.00 90 ALA A O 1
ATOM 709 N N . ALA A 1 91 ? 18.603 -3.972 13.698 1.00 81.50 91 ALA A N 1
ATOM 710 C CA . ALA A 1 91 ? 18.860 -4.220 12.281 1.00 81.50 91 ALA A CA 1
ATOM 711 C C . ALA A 1 91 ? 17.547 -4.476 11.530 1.00 81.50 91 ALA A C 1
ATOM 713 O O . ALA A 1 91 ? 17.272 -3.807 10.534 1.00 81.50 91 ALA A O 1
ATOM 714 N N . THR A 1 92 ? 16.688 -5.347 12.067 1.00 78.44 92 THR A N 1
ATOM 715 C CA . THR A 1 92 ? 15.358 -5.619 11.496 1.00 78.44 92 THR A CA 1
ATOM 716 C C . THR A 1 92 ? 14.488 -4.358 11.472 1.00 78.44 92 THR A C 1
ATOM 718 O O . THR A 1 92 ? 13.776 -4.092 10.504 1.00 78.44 92 THR A O 1
ATOM 721 N N . ARG A 1 93 ? 14.562 -3.528 12.520 1.00 78.94 93 ARG A N 1
ATOM 722 C CA . ARG A 1 93 ? 13.835 -2.252 12.580 1.00 78.94 93 ARG A CA 1
ATOM 723 C C . ARG A 1 93 ? 14.298 -1.269 11.505 1.00 78.94 93 ARG A C 1
ATOM 725 O O . ARG A 1 93 ? 13.463 -0.573 10.922 1.00 78.94 93 ARG A O 1
ATOM 732 N N . GLN A 1 94 ? 15.603 -1.189 11.259 1.00 78.81 94 GLN A N 1
ATOM 733 C CA . GLN A 1 94 ? 16.152 -0.322 10.222 1.00 78.81 94 GLN A CA 1
ATOM 734 C C . GLN A 1 94 ? 15.689 -0.773 8.830 1.00 78.81 94 GLN A C 1
ATOM 736 O O . GLN A 1 94 ? 15.128 0.038 8.098 1.00 78.81 94 GLN A O 1
ATOM 741 N N . GLU A 1 95 ? 15.813 -2.063 8.510 1.00 78.50 95 GLU A N 1
ATOM 742 C CA . GLU A 1 95 ? 15.348 -2.639 7.238 1.00 78.50 95 GLU A CA 1
ATOM 743 C C . GLU A 1 95 ? 13.844 -2.401 7.014 1.00 78.50 95 GLU A C 1
ATOM 745 O O . GLU A 1 95 ? 13.391 -2.039 5.923 1.00 78.50 95 GLU A O 1
ATOM 750 N N . LEU A 1 96 ? 13.045 -2.534 8.073 1.00 74.06 96 LEU A N 1
ATOM 751 C CA . LEU A 1 96 ? 11.613 -2.273 8.006 1.00 74.06 96 LEU A CA 1
ATOM 752 C C . LEU A 1 96 ? 11.295 -0.795 7.748 1.00 74.06 96 LEU A C 1
ATOM 754 O O . LEU A 1 96 ? 10.400 -0.472 6.971 1.00 74.06 96 LEU A O 1
ATOM 758 N N . THR A 1 97 ? 12.042 0.109 8.380 1.00 76.88 97 THR A N 1
ATOM 759 C CA . THR A 1 97 ? 11.883 1.556 8.181 1.00 76.88 97 THR A CA 1
ATOM 760 C C . THR A 1 97 ? 12.272 1.959 6.758 1.00 76.88 97 THR A C 1
ATOM 762 O O . THR A 1 97 ? 11.605 2.793 6.148 1.00 76.88 97 THR A O 1
ATOM 765 N N . GLU A 1 98 ? 13.317 1.342 6.205 1.00 75.19 98 GLU A N 1
ATOM 766 C CA . GLU A 1 98 ? 13.758 1.561 4.826 1.00 75.19 98 GLU A CA 1
ATOM 767 C C . GLU A 1 98 ? 12.757 1.004 3.799 1.00 75.19 98 GLU A C 1
ATOM 769 O O . GLU A 1 98 ? 12.525 1.641 2.772 1.00 75.19 98 GLU A O 1
ATOM 774 N N . SER A 1 99 ? 12.125 -0.141 4.083 1.00 71.50 99 SER A N 1
ATOM 775 C CA . SER A 1 99 ? 11.164 -0.784 3.171 1.00 71.50 99 SER A CA 1
ATOM 776 C C . SER A 1 99 ? 9.761 -0.171 3.202 1.00 71.50 99 SER A C 1
ATOM 778 O O . SER A 1 99 ? 9.148 0.007 2.150 1.00 71.50 99 SER A O 1
ATOM 780 N N . VAL A 1 100 ? 9.240 0.169 4.383 1.00 72.75 100 VAL A N 1
ATOM 781 C CA . VAL A 1 100 ? 7.892 0.749 4.537 1.00 72.75 100 VAL A CA 1
ATOM 782 C C . VAL A 1 100 ? 7.906 2.269 4.342 1.00 72.75 100 VAL A C 1
ATOM 784 O O . VAL A 1 100 ? 6.903 2.860 3.933 1.00 72.75 100 VAL A O 1
ATOM 787 N N . GLY A 1 101 ? 9.050 2.907 4.590 1.00 72.31 101 GLY A N 1
ATOM 788 C CA . GLY A 1 101 ? 9.203 4.353 4.548 1.00 72.31 101 GLY A CA 1
ATOM 789 C C . GLY A 1 101 ? 8.687 5.054 5.807 1.00 72.31 101 GLY A C 1
ATOM 790 O O . GLY A 1 101 ? 8.231 4.442 6.778 1.00 72.31 101 GLY A O 1
ATOM 791 N N . SER A 1 102 ? 8.790 6.383 5.801 1.00 73.56 102 SER A N 1
ATOM 792 C CA . SER A 1 102 ? 8.438 7.217 6.951 1.00 73.56 102 SER A CA 1
ATOM 793 C C . SER A 1 102 ? 6.935 7.233 7.230 1.00 73.56 102 SER A C 1
ATOM 795 O O . SER A 1 102 ? 6.116 7.251 6.311 1.00 73.56 102 SER A O 1
ATOM 797 N N . GLU A 1 103 ? 6.588 7.294 8.517 1.00 75.88 103 GLU A N 1
ATOM 798 C CA . GLU A 1 103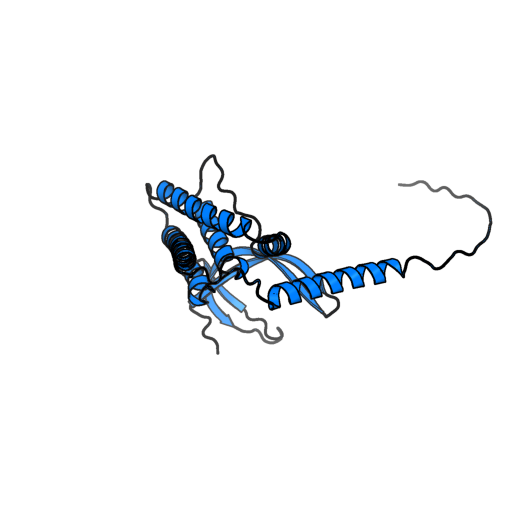 ? 5.210 7.474 8.970 1.00 75.88 103 GLU A CA 1
ATOM 799 C C . GLU A 1 103 ? 4.603 8.759 8.367 1.00 75.88 103 GLU A C 1
ATOM 801 O O . GLU A 1 103 ? 5.220 9.830 8.453 1.00 75.88 103 GLU A O 1
ATOM 806 N N . PRO A 1 104 ? 3.390 8.703 7.789 1.00 71.69 104 PRO A N 1
ATOM 807 C CA . PRO A 1 104 ? 2.677 9.907 7.397 1.00 71.69 104 PRO A CA 1
ATOM 808 C C . PRO A 1 104 ? 2.280 10.707 8.642 1.00 71.69 104 PRO A C 1
ATOM 810 O O . PRO A 1 104 ? 1.638 10.195 9.556 1.00 71.69 104 PRO A O 1
ATOM 813 N N . GLY A 1 105 ? 2.637 11.991 8.675 1.00 60.66 105 GLY A N 1
ATOM 814 C CA . GLY A 1 105 ? 2.324 12.853 9.811 1.00 60.66 105 GLY A CA 1
ATOM 815 C C . GLY A 1 105 ? 0.817 13.049 9.997 1.00 60.66 105 GLY A C 1
ATOM 816 O O . GLY A 1 105 ? 0.168 13.717 9.192 1.00 60.66 105 GLY A O 1
ATOM 817 N N . LEU A 1 106 ? 0.265 12.546 11.102 1.00 59.00 106 LEU A N 1
ATOM 818 C CA . LEU A 1 106 ? -0.995 13.046 11.653 1.00 59.00 106 LEU A CA 1
ATOM 819 C C . LEU A 1 106 ? -0.681 14.371 12.357 1.00 59.00 106 LEU A C 1
ATOM 821 O O . LEU A 1 106 ? -0.220 14.382 13.496 1.00 59.00 106 LEU A O 1
ATOM 825 N N . SER A 1 107 ? -0.854 15.497 11.660 1.00 54.16 107 SER A N 1
ATOM 826 C CA . SER A 1 107 ? -0.662 16.815 12.274 1.00 54.16 107 SER A CA 1
ATOM 827 C C . SER A 1 107 ? -1.564 16.955 13.502 1.00 54.16 107 SER A C 1
ATOM 829 O O . SER A 1 107 ? -2.776 16.755 13.409 1.00 54.16 107 SER A O 1
ATOM 831 N N . ALA A 1 108 ? -0.972 17.338 14.637 1.00 50.91 108 ALA A N 1
ATOM 832 C CA . ALA A 1 108 ? -1.673 17.539 15.905 1.00 50.91 108 ALA A CA 1
ATOM 833 C C . ALA A 1 108 ? -2.785 18.600 15.821 1.00 50.91 108 ALA A C 1
ATOM 835 O O . ALA A 1 108 ? -3.686 18.603 16.656 1.00 50.91 108 ALA A O 1
ATOM 836 N N . SER A 1 109 ? -2.736 19.486 14.818 1.00 48.94 109 SER A N 1
ATOM 837 C CA . SER A 1 109 ? -3.693 20.583 14.699 1.00 48.94 109 SER A CA 1
ATOM 838 C C . SER A 1 109 ? -5.001 20.190 14.017 1.00 48.94 109 SER A C 1
ATOM 840 O O . SER A 1 109 ? -6.010 20.751 14.405 1.00 48.94 109 SER A O 1
ATOM 842 N N . TYR A 1 110 ? -5.018 19.253 13.057 1.00 55.19 110 TYR A N 1
ATOM 843 C CA . TYR A 1 110 ? -6.238 18.644 12.493 1.00 55.19 110 TYR A CA 1
ATOM 844 C C . TYR A 1 110 ? -5.856 17.441 11.607 1.00 55.19 110 TYR A C 1
ATOM 846 O O . TYR A 1 110 ? -5.162 17.624 10.602 1.00 55.19 110 TYR A O 1
ATOM 854 N N . PRO A 1 111 ? -6.316 16.217 11.911 1.00 69.75 111 PRO A N 1
ATOM 855 C CA . PRO A 1 111 ? -6.142 15.085 11.009 1.00 69.75 111 PRO A CA 1
ATOM 856 C C . PRO A 1 111 ? -7.094 15.227 9.813 1.00 69.75 111 PRO A C 1
ATOM 858 O O . PRO A 1 111 ? -8.314 15.256 9.971 1.00 69.75 111 PRO A O 1
ATOM 861 N N . SER A 1 112 ? -6.540 15.329 8.604 1.00 81.06 112 SER A N 1
ATOM 862 C CA . SER A 1 112 ? -7.334 15.342 7.373 1.00 81.06 112 SER A CA 1
ATOM 863 C C . SER A 1 112 ? -7.736 13.922 6.961 1.00 81.06 112 SER A C 1
ATOM 865 O O . SER A 1 112 ? -7.052 12.948 7.281 1.00 81.06 112 SER A O 1
ATOM 867 N N . VAL A 1 113 ? -8.821 13.795 6.190 1.00 80.56 113 VAL A N 1
ATOM 868 C CA . VAL A 1 113 ? -9.237 12.510 5.591 1.00 80.56 113 VAL A CA 1
ATOM 869 C C . VAL A 1 113 ? -8.101 11.896 4.766 1.00 80.56 113 VAL A C 1
ATOM 871 O O . VAL A 1 113 ? -7.839 10.701 4.869 1.00 80.56 113 VAL A O 1
ATOM 874 N N . GLN A 1 114 ? -7.358 12.724 4.029 1.00 81.25 114 GLN A N 1
ATOM 875 C CA . GLN A 1 114 ? -6.202 12.295 3.241 1.00 81.25 114 GLN A CA 1
ATOM 876 C C . GLN A 1 114 ? -5.047 11.770 4.112 1.00 81.25 114 GLN A C 1
ATOM 878 O O . GLN A 1 114 ? -4.368 10.810 3.738 1.00 81.25 114 GLN A O 1
ATOM 883 N N . ALA A 1 115 ? -4.821 12.364 5.288 1.00 81.31 115 ALA A N 1
ATOM 884 C CA . ALA A 1 115 ? -3.829 11.863 6.236 1.00 81.31 115 ALA A CA 1
ATOM 885 C C . ALA A 1 115 ? -4.238 10.490 6.794 1.00 81.31 115 ALA A C 1
ATOM 887 O O . ALA A 1 115 ? -3.395 9.604 6.912 1.00 81.31 115 ALA A O 1
ATOM 888 N N . LEU A 1 116 ? -5.529 10.277 7.071 1.00 85.81 116 LEU A N 1
ATOM 889 C CA . LEU A 1 116 ? -6.050 8.982 7.527 1.00 85.81 116 LEU A CA 1
ATOM 890 C C . LEU A 1 116 ? -5.996 7.910 6.439 1.00 85.81 116 LEU A C 1
ATOM 892 O O . LEU A 1 116 ? -5.654 6.764 6.728 1.00 85.81 116 LEU A O 1
ATOM 896 N N . GLU A 1 117 ? -6.287 8.278 5.191 1.00 85.75 117 GLU A N 1
ATOM 897 C CA . GLU A 1 117 ? -6.092 7.396 4.041 1.00 85.75 117 GLU A CA 1
ATOM 898 C C . GLU A 1 117 ? -4.624 6.959 3.960 1.00 85.75 117 GLU A C 1
ATOM 900 O O . GLU A 1 117 ? -4.334 5.760 3.971 1.00 85.75 117 GLU A O 1
ATOM 905 N N . SER A 1 118 ? -3.700 7.922 3.982 1.00 83.88 118 SER A N 1
ATOM 906 C CA . SER A 1 118 ? -2.255 7.664 3.931 1.00 83.88 118 SER A CA 1
ATOM 907 C C . SER A 1 118 ? -1.796 6.770 5.086 1.00 83.88 118 SER A C 1
ATOM 909 O O . SER A 1 118 ? -1.046 5.817 4.877 1.00 83.88 118 SER A O 1
ATOM 911 N N . MET A 1 119 ? -2.297 7.029 6.298 1.00 86.00 119 MET A N 1
ATOM 912 C CA . MET A 1 119 ? -2.018 6.215 7.479 1.00 86.00 119 MET A CA 1
ATOM 913 C C . MET A 1 119 ? -2.532 4.783 7.309 1.00 86.00 119 MET A C 1
ATOM 915 O O . MET A 1 119 ? -1.816 3.841 7.626 1.00 86.00 119 MET A O 1
ATOM 919 N N . SER A 1 120 ? -3.736 4.590 6.760 1.00 87.56 120 SER A N 1
ATOM 920 C CA . SER A 1 120 ? -4.282 3.246 6.534 1.00 87.56 120 SER A CA 1
ATOM 921 C C . SER A 1 120 ? -3.400 2.406 5.601 1.00 87.56 120 SER A C 1
ATOM 923 O O . SER A 1 120 ? -3.188 1.223 5.871 1.00 87.56 120 SER A O 1
ATOM 925 N N . PHE A 1 121 ? -2.815 3.016 4.563 1.00 85.94 121 PHE A N 1
ATOM 926 C CA . PHE A 1 121 ? -1.867 2.338 3.675 1.00 85.94 121 PHE A CA 1
ATOM 927 C C . PHE A 1 121 ? -0.532 2.062 4.351 1.00 85.94 121 PHE A C 1
ATOM 929 O O . PHE A 1 121 ? -0.041 0.942 4.256 1.00 85.94 121 PHE A O 1
ATOM 936 N N . TRP A 1 122 ? 0.024 3.034 5.077 1.00 84.94 122 TRP A N 1
ATOM 937 C CA . TRP A 1 122 ? 1.271 2.837 5.818 1.00 84.94 122 TRP A CA 1
ATOM 938 C C . TRP A 1 122 ? 1.153 1.690 6.834 1.00 84.94 122 TRP A C 1
ATOM 940 O O . TRP A 1 122 ? 1.975 0.778 6.830 1.00 84.94 122 TRP A O 1
ATOM 950 N N . LEU A 1 123 ? 0.071 1.662 7.623 1.00 84.94 123 LEU A N 1
ATOM 951 C CA . LEU A 1 123 ? -0.213 0.582 8.577 1.00 84.94 123 LEU A CA 1
ATOM 952 C C . LEU A 1 123 ? -0.344 -0.780 7.882 1.00 84.94 123 LEU A C 1
ATOM 954 O O . LEU A 1 123 ? 0.137 -1.788 8.396 1.00 84.94 123 LEU A O 1
ATOM 958 N N . SER A 1 124 ? -0.970 -0.812 6.707 1.00 83.81 124 SER A N 1
ATOM 959 C CA . SER A 1 124 ? -1.114 -2.041 5.922 1.00 83.81 124 SER A CA 1
ATOM 960 C C . SER A 1 124 ? 0.226 -2.530 5.372 1.00 83.81 124 SER A C 1
ATOM 962 O O . SER A 1 124 ? 0.491 -3.728 5.397 1.00 83.81 124 SER A O 1
ATOM 964 N N . SER A 1 125 ? 1.105 -1.619 4.947 1.00 81.69 125 SER A N 1
ATOM 965 C CA . SER A 1 125 ? 2.475 -1.946 4.538 1.00 81.69 125 SER A CA 1
ATOM 966 C C . SER A 1 125 ? 3.309 -2.482 5.702 1.00 81.69 125 SER A C 1
ATOM 968 O O . SER A 1 125 ? 4.071 -3.429 5.517 1.00 81.69 125 SER A O 1
ATOM 970 N N . CYS A 1 126 ? 3.132 -1.942 6.915 1.00 79.75 126 CYS A N 1
ATOM 971 C CA . CYS A 1 126 ? 3.734 -2.516 8.118 1.00 79.75 126 CYS A CA 1
ATOM 972 C C . CYS A 1 126 ? 3.271 -3.965 8.329 1.00 79.75 126 CYS A C 1
ATOM 974 O O . CYS A 1 126 ? 4.103 -4.837 8.550 1.00 79.75 126 CYS A O 1
ATOM 976 N N . ILE A 1 127 ? 1.963 -4.230 8.226 1.00 78.38 127 ILE A N 1
ATOM 977 C CA . ILE A 1 127 ? 1.381 -5.576 8.378 1.00 78.38 127 ILE A CA 1
ATOM 978 C C . ILE A 1 127 ? 1.904 -6.543 7.313 1.00 78.38 127 ILE A C 1
ATOM 980 O O . ILE A 1 127 ? 2.228 -7.683 7.635 1.00 78.38 127 ILE A O 1
ATOM 984 N N . ALA A 1 128 ? 1.987 -6.090 6.060 1.00 73.94 128 ALA A N 1
ATOM 985 C CA . ALA A 1 128 ? 2.497 -6.876 4.940 1.00 73.94 128 ALA A CA 1
ATOM 986 C C . ALA A 1 128 ? 3.959 -7.301 5.145 1.00 73.94 128 ALA A C 1
ATOM 988 O O . ALA A 1 128 ? 4.391 -8.322 4.608 1.00 73.94 128 ALA A O 1
ATOM 989 N N . SER A 1 129 ? 4.719 -6.544 5.939 1.00 72.44 129 SER A N 1
ATOM 990 C CA . SER A 1 129 ? 6.061 -6.949 6.312 1.00 72.44 129 SER A CA 1
ATOM 991 C C . SER A 1 129 ? 6.026 -8.083 7.333 1.00 72.44 129 SER A C 1
ATOM 993 O O . SER A 1 129 ? 5.579 -7.931 8.472 1.00 72.44 129 SER A O 1
ATOM 995 N N . SER A 1 130 ? 6.594 -9.224 6.944 1.00 63.78 130 SER A N 1
ATOM 996 C CA . SER A 1 130 ? 6.750 -10.415 7.787 1.00 63.78 130 SER A CA 1
ATOM 997 C C . SER A 1 130 ? 7.541 -10.170 9.079 1.00 63.78 130 SER A C 1
ATOM 999 O O . SER A 1 130 ? 7.589 -11.045 9.938 1.00 63.78 130 SER A O 1
ATOM 1001 N N . ALA A 1 131 ? 8.169 -9.001 9.229 1.00 64.75 131 ALA A N 1
ATOM 1002 C CA . ALA A 1 131 ? 8.911 -8.620 10.422 1.00 64.75 131 ALA A CA 1
ATOM 1003 C C . ALA A 1 131 ? 8.019 -8.456 11.666 1.00 64.75 131 ALA A C 1
ATOM 1005 O O . ALA A 1 131 ? 8.484 -8.699 12.775 1.00 64.75 131 ALA A O 1
ATOM 1006 N N . LEU A 1 132 ? 6.747 -8.062 11.516 1.00 65.31 132 LEU A N 1
ATOM 1007 C CA . LEU A 1 132 ? 5.911 -7.683 12.662 1.00 65.31 132 LEU A CA 1
ATOM 1008 C C . LEU A 1 132 ? 5.145 -8.831 13.330 1.00 65.31 132 LEU A C 1
ATOM 1010 O O . LEU A 1 132 ? 4.595 -8.619 14.410 1.00 65.31 132 LEU A O 1
ATOM 1014 N N . GLY A 1 133 ? 5.109 -10.046 12.777 1.00 62.56 133 GLY A N 1
ATOM 1015 C CA . GLY A 1 133 ? 4.364 -11.129 13.421 1.00 62.56 133 GLY A CA 1
ATOM 1016 C C . GLY A 1 133 ? 4.648 -12.540 12.898 1.00 62.56 133 GLY A C 1
ATOM 1017 O O . GLY A 1 133 ? 5.088 -12.710 11.768 1.00 62.56 133 GLY A O 1
ATOM 1018 N N . PRO A 1 134 ? 4.361 -13.577 13.714 1.00 56.84 134 PRO A N 1
ATOM 1019 C CA . PRO A 1 134 ? 4.503 -14.984 13.321 1.00 56.84 134 PRO A CA 1
ATOM 1020 C C . PRO A 1 134 ? 3.372 -15.461 12.398 1.00 56.84 134 PRO A C 1
ATOM 1022 O O . PRO A 1 134 ? 3.466 -16.529 11.797 1.00 56.84 134 PRO A O 1
ATOM 1025 N N . VAL A 1 135 ? 2.283 -14.693 12.325 1.00 62.84 135 VAL A N 1
ATOM 1026 C CA . VAL A 1 135 ? 1.164 -14.945 11.423 1.00 62.84 135 VAL A CA 1
ATOM 1027 C C . VAL A 1 135 ? 1.481 -14.191 10.145 1.00 62.84 135 VAL A C 1
ATOM 1029 O O . VAL A 1 135 ? 1.339 -12.974 10.108 1.00 62.84 135 VAL A O 1
ATOM 1032 N N . ALA A 1 136 ? 1.950 -14.905 9.123 1.00 59.28 136 ALA A N 1
ATOM 1033 C CA . ALA A 1 136 ? 2.112 -14.300 7.812 1.00 59.28 136 ALA A CA 1
ATOM 1034 C C . ALA A 1 136 ? 0.752 -13.721 7.385 1.00 59.28 136 ALA A C 1
ATOM 1036 O O . ALA A 1 136 ? -0.247 -14.451 7.453 1.00 59.28 136 ALA A O 1
ATOM 1037 N N . PRO A 1 137 ? 0.678 -12.442 6.977 1.00 60.03 137 PRO A N 1
ATOM 1038 C CA . PRO A 1 137 ? -0.524 -11.943 6.331 1.00 60.03 137 PRO A CA 1
ATOM 1039 C C . PRO A 1 137 ? -0.812 -12.861 5.146 1.00 60.03 137 PRO A C 1
ATOM 1041 O O . PRO A 1 137 ? 0.105 -13.248 4.410 1.00 60.03 137 PRO 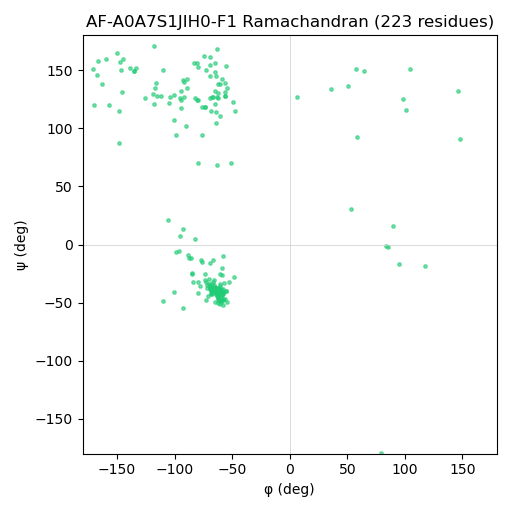A O 1
ATOM 1044 N N . THR A 1 138 ? -2.067 -13.268 4.963 1.00 58.91 138 THR A N 1
ATOM 1045 C CA . THR A 1 138 ? -2.383 -13.954 3.713 1.00 58.91 138 THR A CA 1
ATOM 1046 C C . THR A 1 138 ? -2.161 -12.949 2.584 1.00 58.91 138 THR A C 1
ATOM 1048 O O . THR A 1 138 ? -2.414 -11.757 2.754 1.00 58.91 138 THR A O 1
ATOM 1051 N N . ALA A 1 139 ? -1.680 -13.394 1.418 1.00 51.62 139 ALA A N 1
ATOM 1052 C CA . ALA A 1 139 ? -1.554 -12.499 0.263 1.00 51.62 139 ALA A CA 1
ATOM 1053 C C . ALA A 1 139 ? -2.890 -11.778 -0.020 1.00 51.62 139 ALA A C 1
ATOM 1055 O O . ALA A 1 139 ? -2.909 -10.611 -0.396 1.00 51.62 139 ALA A O 1
ATOM 1056 N N . PHE A 1 140 ? -4.005 -12.456 0.263 1.00 47.19 140 PHE A N 1
ATOM 1057 C CA . PHE A 1 140 ? -5.351 -11.902 0.226 1.00 47.19 140 PHE A CA 1
ATOM 1058 C C . PHE A 1 140 ? -5.524 -10.681 1.155 1.00 47.19 140 PHE A C 1
ATOM 1060 O O . PHE A 1 140 ? -5.971 -9.640 0.682 1.00 47.19 140 PHE A O 1
ATOM 1067 N N . ASP A 1 141 ? -5.074 -10.753 2.415 1.00 61.12 141 ASP A N 1
ATOM 1068 C CA . ASP A 1 141 ? -5.200 -9.666 3.404 1.00 61.12 141 ASP A CA 1
ATOM 1069 C C . ASP A 1 141 ? -4.471 -8.375 2.978 1.00 61.12 141 ASP A C 1
ATOM 1071 O O . ASP A 1 141 ? -4.958 -7.271 3.221 1.00 61.12 141 ASP A O 1
ATOM 1075 N N . SER A 1 142 ? -3.298 -8.483 2.341 1.00 62.88 142 SER A N 1
ATOM 1076 C CA . SER A 1 142 ? -2.512 -7.304 1.935 1.00 62.88 142 SER A CA 1
ATOM 1077 C C . SER A 1 142 ? -3.054 -6.631 0.672 1.00 62.88 142 SER A C 1
ATOM 1079 O O . SER A 1 142 ? -3.026 -5.403 0.569 1.00 62.88 142 SER A O 1
ATOM 1081 N N . PHE A 1 143 ? -3.573 -7.410 -0.283 1.00 68.69 143 PHE A N 1
ATOM 1082 C CA . PHE A 1 143 ? -4.161 -6.858 -1.505 1.00 68.69 143 PHE A CA 1
ATOM 1083 C C . PHE A 1 143 ? -5.585 -6.333 -1.280 1.00 68.69 143 PHE A C 1
ATOM 1085 O O . PHE A 1 143 ? -5.948 -5.323 -1.881 1.00 68.69 143 PHE A O 1
ATOM 1092 N N . GLU A 1 144 ? -6.374 -6.928 -0.380 1.00 76.81 144 GLU A N 1
ATOM 1093 C CA . GLU A 1 144 ? -7.745 -6.489 -0.071 1.00 76.81 144 GLU A CA 1
ATOM 1094 C C . GLU A 1 144 ? -7.811 -5.022 0.392 1.00 76.81 144 GLU A C 1
ATOM 1096 O O . GLU A 1 144 ? -8.739 -4.284 0.042 1.00 76.81 144 GLU A O 1
ATOM 1101 N N . VAL A 1 145 ? -6.778 -4.546 1.092 1.00 81.25 145 VAL A N 1
ATOM 1102 C CA . VAL A 1 145 ? -6.634 -3.132 1.471 1.00 81.25 145 VAL A CA 1
ATOM 1103 C C . VAL A 1 145 ? -6.633 -2.218 0.240 1.00 81.25 145 VAL A C 1
ATOM 1105 O O . VAL A 1 145 ? -7.234 -1.145 0.279 1.00 81.25 145 VAL A O 1
ATOM 1108 N N . LEU A 1 146 ? -6.006 -2.625 -0.869 1.00 80.81 146 LEU A N 1
ATOM 1109 C CA . LEU A 1 146 ? -5.983 -1.830 -2.102 1.00 80.81 146 LEU A CA 1
ATOM 1110 C C . LEU A 1 146 ? -7.366 -1.756 -2.757 1.00 80.81 146 LEU A C 1
ATOM 1112 O O . LEU A 1 146 ? -7.743 -0.698 -3.269 1.00 80.81 146 LEU A O 1
ATOM 1116 N N . TYR A 1 147 ? -8.128 -2.850 -2.691 1.00 85.12 147 TYR A N 1
ATOM 1117 C CA . TYR A 1 147 ? -9.495 -2.945 -3.209 1.00 85.12 147 TYR A CA 1
ATOM 1118 C C . TYR A 1 147 ? -10.523 -2.204 -2.342 1.00 85.12 147 TYR A C 1
ATOM 1120 O O . TYR A 1 147 ? -11.5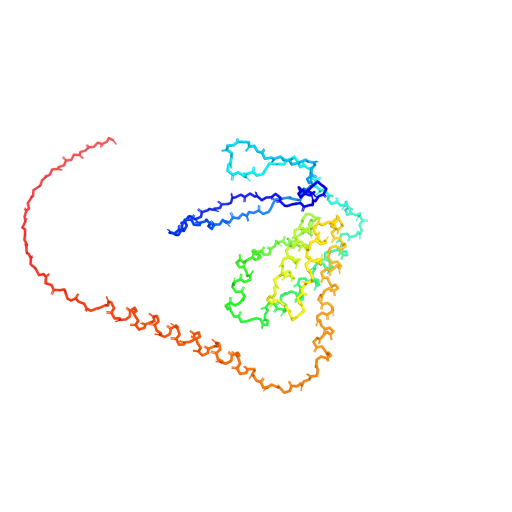57 -1.758 -2.844 1.00 85.12 147 TYR A O 1
ATOM 1128 N N . THR A 1 148 ? -10.236 -2.030 -1.054 1.00 88.44 148 THR A N 1
ATOM 1129 C CA . THR A 1 148 ? -11.138 -1.383 -0.102 1.00 88.44 148 THR A CA 1
ATOM 1130 C C . THR A 1 148 ? -11.142 0.138 -0.290 1.00 88.44 148 THR A C 1
ATOM 1132 O O . THR A 1 148 ? -10.128 0.803 -0.088 1.00 88.44 148 THR A O 1
ATOM 1135 N N . GLN A 1 149 ? -12.298 0.718 -0.629 1.00 89.06 149 GLN A N 1
ATOM 1136 C CA . GLN A 1 149 ? -12.480 2.173 -0.820 1.00 89.06 149 GLN A CA 1
ATOM 1137 C C . GLN A 1 149 ? -12.831 2.939 0.467 1.00 89.06 149 GLN A C 1
ATOM 1139 O O . GLN A 1 149 ? -12.825 4.164 0.492 1.00 89.06 149 GLN A O 1
ATOM 1144 N N . SER A 1 150 ? -13.174 2.238 1.546 1.00 90.75 150 SER A N 1
ATOM 1145 C CA . SER A 1 150 ? -13.473 2.873 2.830 1.00 90.75 150 SER A CA 1
ATOM 1146 C C . SER A 1 150 ? -12.224 2.905 3.706 1.00 90.75 150 SER A C 1
ATOM 1148 O O . SER A 1 150 ? -11.726 1.856 4.124 1.00 90.75 150 SER A O 1
ATOM 1150 N N . THR A 1 151 ? -11.755 4.107 4.053 1.00 89.44 151 THR A N 1
ATOM 1151 C CA . THR A 1 151 ? -10.673 4.300 5.034 1.00 89.44 151 THR A CA 1
ATOM 1152 C C . THR A 1 151 ? -10.995 3.629 6.365 1.00 89.44 151 THR A C 1
ATOM 1154 O O . THR A 1 151 ? -10.130 2.991 6.961 1.00 89.44 151 THR A O 1
ATOM 1157 N N . GLY A 1 152 ? -12.252 3.709 6.812 1.00 89.56 152 GLY A N 1
ATOM 1158 C CA . GLY A 1 152 ? -12.694 3.052 8.041 1.00 89.56 152 GLY A CA 1
ATOM 1159 C C . GLY A 1 152 ? -12.590 1.536 7.976 1.00 89.56 152 GLY A C 1
ATOM 1160 O O . GLY A 1 152 ? -12.082 0.922 8.911 1.00 89.56 152 GLY A O 1
ATOM 1161 N N . SER A 1 153 ? -12.989 0.937 6.855 1.00 90.06 153 SER A N 1
ATOM 1162 C CA . SER A 1 153 ? -12.872 -0.509 6.654 1.00 90.06 153 SER A CA 1
ATOM 1163 C C . SER A 1 153 ? -11.410 -0.959 6.620 1.00 90.06 153 SER A C 1
ATOM 1165 O O . SER A 1 153 ? -11.082 -1.959 7.254 1.00 90.06 153 SER A O 1
ATOM 1167 N N . ARG A 1 154 ? -10.514 -0.196 5.973 1.00 89.88 154 ARG A N 1
ATOM 1168 C CA . ARG A 1 154 ? -9.069 -0.495 5.982 1.00 89.88 154 ARG A CA 1
ATOM 1169 C C . ARG A 1 154 ? -8.488 -0.438 7.392 1.00 89.88 154 ARG A C 1
ATOM 1171 O O . ARG A 1 154 ? -7.812 -1.368 7.816 1.00 89.88 154 ARG A O 1
ATOM 1178 N N . LEU A 1 155 ? -8.797 0.612 8.155 1.00 89.00 155 LEU A N 1
ATOM 1179 C CA . LEU A 1 155 ? -8.334 0.737 9.542 1.00 89.00 155 LEU A CA 1
ATOM 1180 C C . LEU A 1 155 ? -8.885 -0.379 10.441 1.00 89.00 155 LEU A C 1
ATOM 1182 O O . LEU A 1 155 ? -8.147 -0.914 11.266 1.00 89.00 155 LEU A O 1
ATOM 1186 N N . ALA A 1 156 ? -10.151 -0.763 10.263 1.00 88.44 156 ALA A N 1
ATOM 1187 C CA . ALA A 1 156 ? -10.755 -1.875 10.990 1.00 88.44 156 ALA A CA 1
ATOM 1188 C C . ALA A 1 156 ? -10.082 -3.217 10.657 1.00 88.44 156 ALA A C 1
ATOM 1190 O O . ALA A 1 156 ? -9.828 -4.009 11.564 1.00 88.44 156 ALA A O 1
ATOM 1191 N N . ALA A 1 157 ? -9.734 -3.453 9.387 1.00 86.31 157 ALA A N 1
ATOM 1192 C CA . ALA A 1 157 ? -8.989 -4.638 8.968 1.00 86.31 157 ALA A CA 1
ATOM 1193 C C . ALA A 1 157 ? -7.592 -4.685 9.610 1.00 86.31 157 ALA A C 1
ATOM 1195 O O . ALA A 1 157 ? -7.219 -5.706 10.195 1.00 86.31 157 ALA A O 1
ATOM 1196 N N . CYS A 1 158 ? -6.862 -3.561 9.605 1.00 85.88 158 CYS A N 1
ATOM 1197 C CA . CYS A 1 158 ? -5.575 -3.454 10.297 1.00 85.88 158 CYS A CA 1
ATOM 1198 C C . CYS A 1 158 ? -5.718 -3.725 11.801 1.00 85.88 158 CYS A C 1
ATOM 1200 O O . CYS A 1 158 ? -4.921 -4.457 12.385 1.00 85.88 158 CYS A O 1
ATOM 1202 N N . GLN A 1 159 ? -6.756 -3.175 12.438 1.00 86.38 159 GLN A N 1
ATOM 1203 C CA . GLN A 1 159 ? -7.020 -3.409 13.854 1.00 86.38 159 GLN A CA 1
ATOM 1204 C C . GLN A 1 159 ? -7.281 -4.893 14.145 1.00 86.38 159 GLN A C 1
ATOM 1206 O O . GLN A 1 159 ? -6.661 -5.455 15.049 1.00 86.38 159 GLN A O 1
ATOM 1211 N N . ALA A 1 160 ? -8.143 -5.532 13.351 1.00 84.69 160 ALA A N 1
ATOM 1212 C CA . ALA A 1 160 ? -8.481 -6.942 13.500 1.00 84.69 160 ALA A CA 1
ATOM 1213 C C . ALA A 1 160 ? -7.254 -7.852 13.332 1.00 84.69 160 ALA A C 1
ATOM 1215 O O . ALA A 1 160 ? -7.138 -8.856 14.034 1.00 84.69 160 ALA A O 1
ATOM 1216 N N . TYR A 1 161 ? -6.323 -7.505 12.439 1.00 82.88 161 TYR A N 1
ATOM 1217 C CA . TYR A 1 161 ? -5.058 -8.225 12.295 1.00 82.88 161 TYR A CA 1
ATOM 1218 C C . TYR A 1 161 ? -4.234 -8.198 13.592 1.00 82.88 161 TYR A C 1
ATOM 1220 O O . TYR A 1 161 ? -3.852 -9.254 14.104 1.00 82.88 161 TYR A O 1
ATOM 1228 N N . PHE A 1 162 ? -4.024 -7.016 14.179 1.00 79.88 162 PHE A N 1
ATOM 1229 C CA . PHE A 1 162 ? -3.269 -6.911 15.430 1.00 79.88 162 PHE A CA 1
ATOM 1230 C C . PHE A 1 162 ? -3.988 -7.555 16.620 1.00 79.88 162 PHE A C 1
ATOM 1232 O O . PHE A 1 162 ? -3.331 -8.128 17.489 1.00 79.88 162 PHE A O 1
ATOM 1239 N N . ASP A 1 163 ? -5.321 -7.526 16.651 1.00 83.38 163 ASP A N 1
ATOM 1240 C CA . ASP A 1 163 ? -6.103 -8.232 17.672 1.00 83.38 163 ASP A CA 1
ATOM 1241 C C . ASP A 1 163 ? -5.906 -9.755 17.579 1.00 83.38 163 ASP A C 1
ATOM 1243 O O . ASP A 1 163 ? -5.679 -10.413 18.598 1.00 83.38 163 ASP A O 1
ATOM 1247 N N . ARG A 1 164 ? -5.891 -10.320 16.361 1.00 82.12 164 ARG A N 1
ATOM 1248 C CA . ARG A 1 164 ? -5.573 -11.744 16.144 1.00 82.12 164 ARG A CA 1
ATOM 1249 C C . ARG A 1 164 ? -4.152 -12.087 16.580 1.00 82.12 164 ARG A C 1
ATOM 1251 O O . ARG A 1 164 ? -3.942 -13.123 17.210 1.00 82.12 164 ARG A O 1
ATOM 1258 N N . MET A 1 165 ? -3.180 -11.226 16.282 1.00 77.19 165 MET A N 1
ATOM 1259 C CA . MET A 1 165 ? -1.804 -11.427 16.738 1.00 77.19 165 MET A CA 1
ATOM 1260 C C . MET A 1 165 ? -1.690 -11.432 18.265 1.00 77.19 165 MET A C 1
ATOM 1262 O O . MET A 1 165 ? -1.012 -12.296 18.822 1.00 77.19 165 MET A O 1
ATOM 1266 N N . ALA A 1 166 ? -2.350 -10.490 18.943 1.00 77.94 166 ALA A N 1
ATOM 1267 C CA . ALA A 1 166 ? -2.350 -10.421 20.400 1.00 77.94 166 ALA A CA 1
ATOM 1268 C C . ALA A 1 166 ? -2.972 -11.685 21.017 1.00 77.94 166 ALA A C 1
ATOM 1270 O O . ALA A 1 166 ? -2.392 -12.273 21.931 1.00 77.94 166 ALA A O 1
ATOM 1271 N N . ALA A 1 167 ? -4.095 -12.159 20.467 1.00 81.38 167 ALA A N 1
ATOM 1272 C CA . ALA A 1 167 ? -4.725 -13.408 20.895 1.00 81.38 167 ALA A CA 1
ATOM 1273 C C . ALA A 1 167 ? -3.804 -14.627 20.685 1.00 81.38 167 ALA A C 1
ATOM 1275 O O . ALA A 1 167 ? -3.682 -15.475 21.569 1.00 81.38 167 ALA A O 1
ATOM 1276 N N . HIS A 1 168 ? -3.094 -14.700 19.554 1.00 77.94 168 HIS A N 1
ATOM 1277 C CA . HIS A 1 168 ? -2.137 -15.778 19.291 1.00 77.94 168 HIS A CA 1
ATOM 1278 C C . HIS A 1 168 ? -0.963 -15.775 20.286 1.00 77.94 168 HIS A C 1
ATOM 1280 O O . HIS A 1 168 ? -0.525 -16.837 20.727 1.00 77.94 168 HIS A O 1
ATOM 1286 N N . GLN A 1 169 ? -0.470 -14.598 20.688 1.00 71.50 169 GLN A N 1
ATOM 1287 C CA . GLN A 1 169 ? 0.583 -14.480 21.707 1.00 71.50 169 GLN A CA 1
ATOM 1288 C C . GLN A 1 169 ? 0.116 -14.943 23.095 1.00 71.50 169 GLN A C 1
ATOM 1290 O O . GLN A 1 169 ? 0.903 -15.526 23.834 1.00 71.50 169 GLN A O 1
ATOM 1295 N N . GLN A 1 170 ? -1.154 -14.723 23.449 1.00 72.00 170 GLN A N 1
ATOM 1296 C CA . GLN A 1 170 ? -1.714 -15.156 24.737 1.00 72.00 170 GLN A CA 1
ATOM 1297 C C . GLN A 1 170 ? -1.942 -16.673 24.815 1.00 72.00 170 GLN A C 1
ATOM 1299 O O . GLN A 1 170 ? -1.850 -17.250 25.897 1.00 72.00 170 GLN A O 1
ATOM 1304 N N . HIS A 1 171 ? -2.229 -17.321 23.682 1.00 66.06 171 HIS A N 1
ATOM 1305 C CA . HIS A 1 171 ? -2.509 -18.758 23.612 1.00 66.06 171 HIS A CA 1
ATOM 1306 C C . HIS A 1 171 ? -1.304 -19.628 23.245 1.00 66.06 171 HIS A C 1
ATOM 1308 O O . HIS A 1 171 ? -1.421 -20.853 23.296 1.00 66.06 171 HIS A O 1
ATOM 1314 N N . GLN A 1 172 ? -0.145 -19.047 22.916 1.00 54.03 172 GLN A N 1
ATOM 1315 C CA . GLN A 1 172 ? 1.082 -19.831 22.835 1.00 54.03 172 GLN A CA 1
ATOM 1316 C C . GLN A 1 172 ? 1.470 -20.288 24.250 1.00 54.03 172 GLN A C 1
ATOM 1318 O O . GLN A 1 172 ? 1.788 -19.444 25.094 1.00 54.03 172 GLN A O 1
ATOM 1323 N N . PRO A 1 173 ? 1.452 -21.605 24.548 1.00 49.44 173 PRO A N 1
ATOM 1324 C CA . PRO A 1 173 ? 1.990 -22.084 25.807 1.00 49.44 173 PRO A CA 1
ATOM 1325 C C . PRO A 1 173 ? 3.438 -21.612 25.898 1.00 49.44 173 PRO A C 1
ATOM 1327 O O . PRO A 1 173 ? 4.167 -21.656 24.906 1.00 49.44 173 PRO A O 1
ATOM 1330 N N . GLN A 1 174 ? 3.855 -21.171 27.086 1.00 45.53 174 GLN A N 1
ATOM 1331 C CA . GLN A 1 174 ? 5.260 -20.950 27.412 1.00 45.53 174 GLN A CA 1
ATOM 1332 C C . GLN A 1 174 ? 6.005 -22.294 27.351 1.00 45.53 174 GLN A C 1
ATOM 1334 O O . GLN A 1 174 ? 6.437 -22.838 28.364 1.00 45.53 174 GLN A O 1
ATOM 1339 N N . THR A 1 175 ? 6.155 -22.876 26.164 1.00 42.56 175 THR A N 1
ATOM 1340 C CA . THR A 1 175 ? 7.206 -23.843 25.915 1.00 42.56 175 THR A CA 1
ATOM 1341 C C . THR A 1 175 ? 8.480 -23.047 26.086 1.00 42.56 175 THR A C 1
ATOM 1343 O O . THR A 1 175 ? 8.754 -22.146 25.296 1.00 42.56 175 THR A O 1
ATOM 1346 N N . SER A 1 176 ? 9.120 -23.286 27.228 1.00 41.09 176 SER A N 1
ATOM 1347 C CA . SER A 1 176 ? 10.485 -22.938 27.595 1.00 41.09 176 SER A CA 1
ATOM 1348 C C . SER A 1 176 ? 11.228 -22.076 26.574 1.00 41.09 176 SER A C 1
ATOM 1350 O O . SER A 1 176 ? 11.408 -22.456 25.420 1.00 41.09 176 SER A O 1
ATOM 1352 N N . ARG A 1 177 ? 11.769 -20.950 27.056 1.00 41.06 177 ARG A N 1
ATOM 1353 C CA . ARG A 1 177 ? 12.926 -20.243 26.486 1.00 41.06 177 ARG A CA 1
ATOM 1354 C C . ARG A 1 177 ? 14.103 -21.216 26.271 1.00 41.06 177 ARG A C 1
ATOM 1356 O O . ARG A 1 177 ? 15.109 -21.173 26.967 1.00 41.06 177 ARG A O 1
ATOM 1363 N N . SER A 1 178 ? 13.983 -22.112 25.309 1.00 40.88 178 SER A N 1
ATOM 1364 C CA . SER A 1 178 ? 15.059 -22.824 24.660 1.00 40.88 178 SER A CA 1
ATOM 1365 C C . SER A 1 178 ? 15.270 -22.038 23.385 1.00 40.88 178 SER A C 1
ATOM 1367 O O . SER A 1 178 ? 14.518 -22.182 22.423 1.00 40.88 178 SER A O 1
ATOM 1369 N N . GLY A 1 179 ? 16.214 -21.094 23.435 1.00 43.44 179 GLY A N 1
ATOM 1370 C CA . GLY A 1 179 ? 16.630 -20.350 22.254 1.00 43.44 179 GLY A CA 1
ATOM 1371 C C . GLY A 1 179 ? 16.870 -21.351 21.135 1.00 43.44 179 GLY A C 1
ATOM 1372 O O . GLY A 1 179 ? 17.727 -22.227 21.277 1.00 43.44 179 GLY A O 1
ATOM 1373 N N . SER A 1 180 ? 16.050 -21.260 20.087 1.00 44.62 180 SER A N 1
ATOM 1374 C CA . SER A 1 180 ? 16.115 -22.153 18.941 1.00 44.62 180 SER A CA 1
ATOM 1375 C C . SER A 1 180 ? 17.570 -22.207 18.491 1.00 44.62 180 SER A C 1
ATOM 1377 O O . SER A 1 180 ? 18.190 -21.178 18.232 1.00 44.62 180 SER A O 1
ATOM 1379 N N . SER A 1 181 ? 18.147 -23.406 18.464 1.00 49.25 181 SER A N 1
ATOM 1380 C CA . SER A 1 181 ? 19.550 -23.635 18.100 1.00 49.25 181 SER A CA 1
ATOM 1381 C C . SER A 1 181 ? 19.936 -22.916 16.792 1.00 49.25 181 SER A C 1
ATOM 1383 O O . SER A 1 181 ? 21.058 -22.438 16.663 1.00 49.25 181 SER A O 1
ATOM 1385 N N . LEU A 1 182 ? 18.968 -22.709 15.893 1.00 46.50 182 LEU A N 1
ATOM 1386 C CA . LEU A 1 182 ? 19.085 -21.928 14.661 1.00 46.50 182 LEU A CA 1
ATOM 1387 C C . LEU A 1 182 ? 19.314 -20.422 14.854 1.00 46.50 182 LEU A C 1
ATOM 1389 O O . LEU A 1 182 ? 20.120 -19.858 14.127 1.00 46.50 182 LEU A O 1
ATOM 1393 N N . SER A 1 183 ? 18.677 -19.762 15.825 1.00 46.91 183 SER A N 1
ATOM 1394 C CA . SER A 1 183 ? 18.898 -18.322 16.066 1.00 46.91 183 SER A CA 1
ATOM 1395 C C . SER A 1 183 ? 20.298 -18.039 16.617 1.00 46.91 183 SER A C 1
ATOM 1397 O O . SER A 1 183 ? 20.930 -17.068 16.210 1.00 46.91 183 SER A O 1
ATOM 1399 N N . ARG A 1 184 ? 20.839 -18.938 17.456 1.00 49.91 184 ARG A N 1
ATOM 1400 C CA . ARG A 1 184 ? 22.242 -18.872 17.912 1.00 49.91 184 ARG A CA 1
ATOM 1401 C C . ARG A 1 184 ? 23.236 -19.235 16.809 1.00 49.91 184 ARG A C 1
ATOM 1403 O O . ARG A 1 184 ? 24.315 -18.654 16.754 1.00 49.91 184 ARG A O 1
ATOM 1410 N N . LEU A 1 185 ? 22.887 -20.178 15.931 1.00 49.03 185 LEU A N 1
ATOM 1411 C CA . LEU A 1 185 ? 23.720 -20.526 14.777 1.00 49.03 185 LEU A CA 1
ATOM 1412 C C . LEU A 1 185 ? 23.767 -19.378 13.762 1.00 49.03 185 LEU A C 1
ATOM 1414 O O . LEU A 1 185 ? 24.845 -19.040 13.289 1.00 49.03 185 LEU A O 1
ATOM 1418 N N . LEU A 1 186 ? 22.639 -18.723 13.481 1.00 49.25 186 LEU A N 1
ATOM 1419 C CA . LEU A 1 186 ? 22.580 -17.590 12.555 1.00 49.25 186 LEU A CA 1
ATOM 1420 C C . LEU A 1 186 ? 23.234 -16.330 13.138 1.00 49.25 186 LEU A C 1
ATOM 1422 O O . LEU A 1 186 ? 23.960 -15.650 12.416 1.00 49.25 186 LEU A O 1
ATOM 1426 N N . SER A 1 187 ? 23.092 -16.060 14.444 1.00 52.44 187 SER A N 1
ATOM 1427 C CA . SER A 1 187 ? 23.835 -14.966 15.088 1.00 52.44 187 SER A CA 1
ATOM 1428 C C . SER A 1 187 ? 25.342 -15.246 15.132 1.00 52.44 187 SER A C 1
ATOM 1430 O O . SER A 1 187 ? 26.140 -14.333 14.930 1.00 52.44 187 SER A O 1
ATOM 1432 N N . GLY A 1 188 ? 25.740 -16.506 15.345 1.00 51.69 188 GLY A N 1
ATOM 1433 C CA . GLY A 1 188 ? 27.138 -16.939 15.303 1.00 51.69 188 GLY A CA 1
ATOM 1434 C C . GLY A 1 188 ? 27.752 -16.825 13.905 1.00 51.69 188 GLY A C 1
ATOM 1435 O O . GLY A 1 188 ? 28.878 -16.354 13.769 1.00 51.69 188 GLY A O 1
ATOM 1436 N N . VAL A 1 189 ? 26.999 -17.172 12.856 1.00 53.16 189 VAL A N 1
ATOM 1437 C CA . VAL A 1 189 ? 27.428 -17.015 11.456 1.00 53.16 189 VAL A CA 1
ATOM 1438 C C . VAL A 1 189 ? 27.521 -15.535 11.067 1.00 53.16 189 VAL A C 1
ATOM 1440 O O . VAL A 1 189 ? 28.508 -15.136 10.452 1.00 53.16 189 VAL A O 1
ATOM 1443 N N . ALA A 1 190 ? 26.567 -14.695 11.480 1.00 52.03 190 ALA A N 1
ATOM 1444 C CA . ALA A 1 190 ? 26.614 -13.253 11.229 1.00 52.03 190 ALA A CA 1
ATOM 1445 C C . ALA A 1 190 ? 27.792 -12.568 11.952 1.00 52.03 190 ALA A C 1
ATOM 1447 O O . ALA A 1 190 ? 28.494 -11.749 11.356 1.00 52.03 190 ALA A O 1
ATOM 1448 N N . GLN A 1 191 ? 28.080 -12.947 13.205 1.00 56.66 191 GLN A N 1
ATOM 1449 C CA . GLN A 1 191 ? 29.261 -12.456 13.928 1.00 56.66 191 GLN A CA 1
ATOM 1450 C C . GLN A 1 191 ? 30.574 -12.948 13.307 1.00 56.66 191 GLN A C 1
ATOM 1452 O O . GLN A 1 191 ? 31.510 -12.157 13.184 1.00 56.66 191 GLN A O 1
ATOM 1457 N N . ALA A 1 192 ? 30.641 -14.204 12.854 1.00 53.12 192 ALA A N 1
ATOM 1458 C CA . ALA A 1 192 ? 31.821 -14.747 12.183 1.00 53.12 192 ALA A CA 1
ATOM 1459 C C . ALA A 1 192 ? 32.097 -14.053 10.837 1.00 53.12 192 ALA A C 1
ATOM 1461 O O . ALA A 1 192 ? 33.247 -13.743 10.531 1.00 53.12 192 ALA A O 1
ATOM 1462 N N . LEU A 1 193 ? 31.058 -13.741 10.054 1.00 52.16 193 LEU A N 1
ATOM 1463 C CA . LEU A 1 193 ? 31.193 -12.995 8.796 1.00 52.16 193 LEU A CA 1
ATOM 1464 C C . LEU A 1 193 ? 31.620 -11.538 9.033 1.00 52.16 193 LEU A C 1
ATOM 1466 O O . LEU A 1 193 ? 32.487 -11.033 8.320 1.00 52.16 193 LEU A O 1
ATOM 1470 N N . SER A 1 194 ? 31.094 -10.893 10.078 1.00 56.19 194 SER A N 1
ATOM 1471 C CA . SER A 1 194 ? 31.465 -9.518 10.432 1.00 56.19 194 SER A CA 1
ATOM 1472 C C . SER A 1 194 ? 32.898 -9.415 10.984 1.00 56.19 194 SER A C 1
ATOM 1474 O O . SER A 1 194 ? 33.604 -8.452 10.689 1.00 56.19 194 SER A O 1
ATOM 1476 N N . GLN A 1 195 ? 33.386 -10.424 11.719 1.00 56.69 195 GLN A N 1
ATOM 1477 C CA . GLN A 1 195 ? 34.797 -10.498 12.130 1.00 56.69 195 GLN A CA 1
ATOM 1478 C C . GLN A 1 195 ? 35.736 -10.761 10.943 1.00 56.69 195 GLN A C 1
ATOM 1480 O O . GLN A 1 195 ? 36.810 -10.167 10.870 1.00 56.69 195 GLN A O 1
ATOM 1485 N N . ARG A 1 196 ? 35.314 -11.578 9.967 1.00 52.34 196 ARG A N 1
ATOM 1486 C CA . ARG A 1 196 ? 36.103 -11.857 8.757 1.00 52.34 196 ARG A CA 1
ATOM 1487 C C . ARG A 1 196 ? 36.238 -10.633 7.845 1.00 52.34 196 ARG A C 1
ATOM 1489 O O . ARG A 1 196 ? 37.315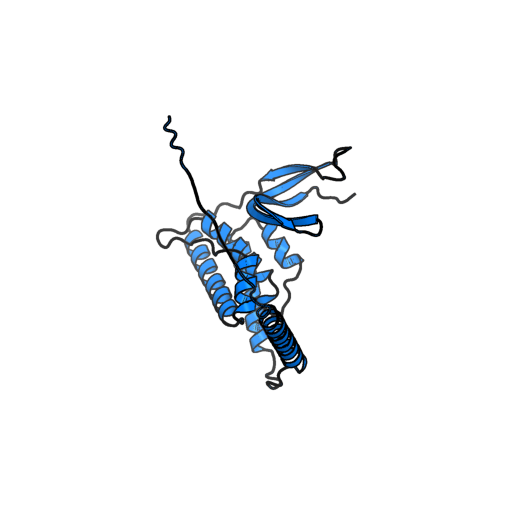 -10.402 7.308 1.00 52.34 196 ARG A O 1
ATOM 1496 N N . GLN A 1 197 ? 35.191 -9.813 7.725 1.00 52.47 197 GLN A N 1
ATOM 1497 C CA . GLN A 1 197 ? 35.266 -8.533 7.008 1.00 52.47 197 GLN A CA 1
ATOM 1498 C C . GLN A 1 197 ? 36.206 -7.534 7.697 1.00 52.47 197 GLN A C 1
ATOM 1500 O O . GLN A 1 197 ? 36.974 -6.863 7.016 1.00 52.47 197 GLN A O 1
ATOM 1505 N N . ARG A 1 198 ? 36.221 -7.478 9.035 1.00 54.78 198 ARG A N 1
ATOM 1506 C CA . ARG A 1 198 ? 37.155 -6.607 9.775 1.00 54.78 198 ARG A CA 1
ATOM 1507 C C . ARG A 1 198 ? 38.613 -7.060 9.660 1.00 54.78 198 ARG A C 1
ATOM 1509 O O . ARG A 1 198 ? 39.493 -6.210 9.603 1.00 54.78 198 ARG A O 1
ATOM 1516 N N . HIS A 1 199 ? 38.879 -8.365 9.585 1.00 50.78 199 HIS A N 1
ATOM 1517 C CA . HIS A 1 199 ? 40.235 -8.870 9.339 1.00 50.78 199 HIS A CA 1
ATOM 1518 C C . HIS A 1 199 ? 40.714 -8.668 7.897 1.00 50.78 199 HIS A C 1
ATOM 1520 O O . HIS A 1 199 ? 41.893 -8.395 7.712 1.00 50.78 199 HIS A O 1
ATOM 1526 N N . ASN A 1 200 ? 39.832 -8.712 6.894 1.00 48.56 200 ASN A N 1
ATOM 1527 C CA . ASN A 1 200 ? 40.232 -8.373 5.523 1.00 48.56 200 ASN A CA 1
ATOM 1528 C C . ASN A 1 200 ? 40.547 -6.877 5.360 1.00 48.56 200 ASN A C 1
ATOM 1530 O O . ASN A 1 200 ? 41.520 -6.546 4.699 1.00 48.56 200 ASN A O 1
ATOM 1534 N N . ILE A 1 201 ? 39.794 -5.986 6.016 1.00 49.91 201 ILE A N 1
ATOM 1535 C CA . ILE A 1 201 ? 40.058 -4.534 5.972 1.00 49.91 201 ILE A CA 1
ATOM 1536 C C . ILE A 1 201 ? 41.344 -4.171 6.739 1.00 49.91 201 ILE A C 1
ATOM 1538 O O . ILE A 1 201 ? 42.040 -3.231 6.377 1.00 49.91 201 ILE A O 1
ATOM 1542 N N . SER A 1 202 ? 41.702 -4.939 7.772 1.00 47.97 202 SER A N 1
ATOM 1543 C CA . SER A 1 202 ? 42.943 -4.736 8.533 1.00 47.97 202 SER A CA 1
ATOM 1544 C C . SER A 1 202 ? 44.207 -5.248 7.826 1.00 47.97 202 SER A C 1
ATOM 1546 O O . SER A 1 202 ? 45.297 -4.917 8.281 1.00 47.97 202 SER A O 1
ATOM 1548 N N . ASN A 1 203 ? 44.084 -6.050 6.762 1.00 43.97 203 ASN A N 1
ATOM 1549 C CA . ASN A 1 203 ? 45.222 -6.613 6.023 1.00 43.97 203 ASN A CA 1
ATOM 1550 C C . ASN A 1 203 ? 45.567 -5.843 4.735 1.00 43.97 203 ASN A C 1
ATOM 1552 O O . ASN A 1 203 ? 46.579 -6.149 4.115 1.00 43.97 203 ASN A O 1
ATOM 1556 N N . GLU A 1 204 ? 44.767 -4.850 4.335 1.00 47.84 204 GLU A N 1
ATOM 1557 C CA . GLU A 1 204 ? 45.064 -3.975 3.184 1.00 47.84 204 GLU A CA 1
ATOM 1558 C C . GLU A 1 204 ? 45.764 -2.662 3.590 1.00 47.84 204 GLU A C 1
ATOM 1560 O O . GLU A 1 204 ? 45.957 -1.777 2.762 1.00 47.84 204 GLU A O 1
ATOM 1565 N N . GLY A 1 205 ? 46.154 -2.524 4.862 1.00 45.50 205 GLY A N 1
ATOM 1566 C CA . GLY A 1 205 ? 46.735 -1.303 5.426 1.00 45.50 205 GLY A CA 1
ATOM 1567 C C . GLY A 1 205 ? 48.240 -1.337 5.693 1.00 45.50 205 GLY A C 1
ATOM 1568 O O . GLY A 1 205 ? 48.681 -0.560 6.533 1.00 45.50 205 GLY A O 1
ATOM 1569 N N . ASP A 1 206 ? 49.013 -2.225 5.059 1.00 46.53 206 ASP A N 1
ATOM 1570 C CA . ASP A 1 206 ? 50.470 -2.265 5.262 1.00 46.53 206 ASP A CA 1
ATOM 1571 C C . ASP A 1 206 ? 51.224 -2.723 3.997 1.00 46.53 206 ASP A C 1
ATOM 1573 O O . ASP A 1 206 ? 51.477 -3.908 3.776 1.00 46.53 206 ASP A O 1
ATOM 1577 N N . ALA A 1 207 ? 51.544 -1.761 3.129 1.00 44.06 207 ALA A N 1
ATOM 1578 C CA . ALA A 1 207 ? 52.609 -1.857 2.132 1.00 44.06 207 ALA A CA 1
ATOM 1579 C C . ALA A 1 207 ? 53.195 -0.444 1.924 1.00 44.06 207 ALA A C 1
ATOM 1581 O O . ALA A 1 207 ? 52.474 0.458 1.498 1.00 44.06 207 ALA A O 1
ATOM 1582 N N . GLY A 1 208 ? 54.471 -0.282 2.308 1.00 39.91 208 GLY A N 1
ATOM 1583 C CA . GLY A 1 208 ? 55.275 0.956 2.329 1.00 39.91 208 GLY A CA 1
ATOM 1584 C C . GLY A 1 208 ? 55.352 1.697 0.989 1.00 39.91 208 GLY A C 1
ATOM 1585 O O . GLY A 1 208 ? 55.057 1.134 -0.061 1.00 39.91 208 GLY A O 1
ATOM 1586 N N . ASP A 1 209 ? 55.565 3.014 0.969 1.00 46.66 209 ASP A N 1
ATOM 1587 C CA . ASP A 1 209 ? 56.778 3.760 1.372 1.00 46.66 209 ASP A CA 1
ATOM 1588 C C . ASP A 1 209 ? 58.029 3.347 0.588 1.00 46.66 209 ASP A C 1
ATOM 1590 O O . ASP A 1 209 ? 58.676 2.387 0.977 1.00 46.66 209 ASP A O 1
ATOM 1594 N N . GLU A 1 210 ? 58.293 4.063 -0.513 1.00 44.16 210 GLU A N 1
ATOM 1595 C CA . GLU A 1 210 ? 59.568 4.633 -1.008 1.00 44.16 210 GLU A CA 1
ATOM 1596 C C . GLU A 1 210 ? 59.124 5.683 -2.065 1.00 44.16 210 GLU A C 1
ATOM 1598 O O . GLU A 1 210 ? 58.181 5.426 -2.811 1.00 44.16 210 GLU A O 1
ATOM 1603 N N . GLY A 1 211 ? 59.630 6.902 -2.234 1.00 39.91 211 GLY A N 1
ATOM 1604 C CA . GLY A 1 211 ? 60.830 7.596 -1.789 1.00 39.91 211 GLY A CA 1
ATOM 1605 C C . GLY A 1 211 ? 61.218 8.560 -2.932 1.00 39.91 211 GLY A C 1
ATOM 1606 O O . GLY A 1 211 ? 61.238 8.118 -4.076 1.00 39.91 211 GLY A O 1
ATOM 1607 N N . GLU A 1 212 ? 61.498 9.831 -2.595 1.00 44.81 212 GLU A N 1
ATOM 1608 C CA . GLU A 1 212 ? 62.358 10.802 -3.326 1.00 44.81 212 GLU A CA 1
ATOM 1609 C C . GLU A 1 212 ? 61.920 11.280 -4.740 1.00 44.81 212 GLU A C 1
ATOM 1611 O O . GLU A 1 212 ? 61.296 10.557 -5.501 1.00 44.81 212 GLU A O 1
ATOM 1616 N N . GLU A 1 213 ? 62.203 12.481 -5.254 1.00 45.88 213 GLU A N 1
ATOM 1617 C CA . GLU A 1 213 ? 62.769 13.772 -4.824 1.00 45.88 213 GLU A CA 1
ATOM 1618 C C . GLU A 1 213 ? 62.545 14.747 -6.012 1.00 45.88 213 GLU A C 1
ATOM 1620 O O . GLU A 1 213 ? 62.584 14.292 -7.152 1.00 45.88 213 GLU A O 1
ATOM 1625 N N . ASN A 1 214 ? 62.395 16.055 -5.725 1.00 40.69 214 ASN A N 1
ATOM 1626 C CA . ASN A 1 214 ? 62.768 17.239 -6.543 1.00 40.69 214 ASN A CA 1
ATOM 1627 C C . ASN A 1 214 ? 62.183 17.392 -7.981 1.00 40.69 214 ASN A C 1
ATOM 1629 O O . ASN A 1 214 ? 61.836 16.440 -8.654 1.00 40.69 214 ASN A O 1
ATOM 1633 N N . GLU A 1 215 ? 61.966 18.569 -8.571 1.00 46.09 215 GLU A N 1
ATOM 1634 C CA . GLU A 1 215 ? 62.630 19.867 -8.467 1.00 46.09 215 GLU A CA 1
ATOM 1635 C C . GLU A 1 215 ? 61.739 20.939 -9.146 1.00 46.09 215 GLU A C 1
ATOM 1637 O O . GLU A 1 215 ? 61.031 20.660 -10.111 1.00 46.09 215 GLU A O 1
ATOM 1642 N N . GLU A 1 216 ? 61.775 22.138 -8.569 1.00 48.59 216 GLU A N 1
ATOM 1643 C CA . GLU A 1 216 ? 61.750 23.485 -9.160 1.00 48.59 216 GLU A CA 1
ATOM 1644 C C . GLU A 1 216 ? 60.942 23.886 -10.426 1.00 48.59 216 GLU A C 1
ATOM 1646 O O . GLU A 1 216 ? 61.069 23.363 -11.526 1.00 48.59 216 GLU A O 1
ATOM 1651 N N . GLU A 1 217 ? 60.284 25.037 -10.226 1.00 46.19 217 GLU A N 1
ATOM 1652 C CA . GLU A 1 217 ? 60.279 26.235 -11.081 1.00 46.19 217 GLU A CA 1
ATOM 1653 C C . GLU A 1 217 ? 59.144 26.541 -12.087 1.00 46.19 217 GLU A C 1
ATOM 1655 O O . GLU A 1 217 ? 58.873 25.856 -13.066 1.00 46.19 217 GLU A O 1
ATOM 1660 N N . MET A 1 218 ? 58.637 27.758 -11.847 1.00 42.47 218 MET A N 1
ATOM 1661 C CA . MET A 1 218 ? 58.291 28.838 -12.774 1.00 42.47 218 MET A CA 1
ATOM 1662 C C . MET A 1 218 ? 56.835 29.090 -13.201 1.00 42.47 218 MET A C 1
ATOM 1664 O O . MET A 1 218 ? 56.191 28.323 -13.902 1.00 42.47 218 MET A O 1
ATOM 1668 N N . GLU A 1 219 ? 56.415 30.290 -12.769 1.00 44.25 219 GLU A N 1
ATOM 1669 C CA . GLU A 1 219 ? 55.728 31.370 -13.489 1.00 44.25 219 GLU A CA 1
ATOM 1670 C C . GLU A 1 219 ? 54.475 31.094 -14.328 1.00 44.25 219 GLU A C 1
ATOM 1672 O O . GLU A 1 219 ? 54.433 30.267 -15.230 1.00 44.25 219 GLU A O 1
ATOM 1677 N N . GLY A 1 220 ? 53.502 31.995 -14.158 1.00 40.53 220 GLY A N 1
ATOM 1678 C CA . GLY A 1 220 ? 52.588 32.344 -15.241 1.00 40.53 220 GLY A CA 1
ATOM 1679 C C . GLY A 1 220 ? 51.202 32.712 -14.754 1.00 40.53 220 GLY A C 1
ATOM 1680 O O . GLY A 1 220 ? 50.332 31.856 -14.632 1.00 40.53 220 GLY A O 1
ATOM 1681 N N . GLY A 1 221 ? 50.987 34.002 -14.496 1.00 45.31 221 GLY A N 1
ATOM 1682 C CA . GLY A 1 221 ? 49.648 34.540 -14.304 1.00 45.31 221 GLY A CA 1
ATOM 1683 C C . GLY A 1 221 ? 48.792 34.439 -15.568 1.00 45.31 221 GLY A C 1
ATOM 1684 O O . GLY A 1 221 ? 49.303 34.436 -16.684 1.00 45.31 221 GLY A O 1
ATOM 1685 N N . ALA A 1 222 ? 47.478 34.438 -15.377 1.00 44.09 222 ALA A N 1
ATOM 1686 C CA . ALA A 1 222 ? 46.529 34.960 -16.349 1.00 44.09 222 ALA A CA 1
ATOM 1687 C C . ALA A 1 222 ? 45.230 35.323 -15.624 1.00 44.09 222 ALA A C 1
ATOM 1689 O O . ALA A 1 222 ? 44.599 34.490 -14.975 1.00 44.09 222 ALA A O 1
ATOM 1690 N N . GLU A 1 223 ? 44.883 36.601 -15.726 1.00 46.66 223 GLU A N 1
ATOM 1691 C CA . GLU A 1 223 ? 43.557 37.144 -15.464 1.00 46.66 223 GLU A CA 1
ATOM 1692 C C . GLU A 1 223 ? 42.503 36.584 -16.438 1.00 46.66 223 GLU A C 1
ATOM 1694 O O . GLU A 1 223 ? 42.834 36.098 -17.523 1.00 46.66 223 GLU A O 1
ATOM 1699 N N . LEU A 1 224 ? 41.245 36.870 -16.067 1.00 46.16 224 LEU A N 1
ATOM 1700 C CA . LEU A 1 224 ? 40.020 37.038 -16.869 1.00 46.16 224 LEU A CA 1
ATOM 1701 C C . LEU A 1 224 ? 39.021 35.868 -16.822 1.00 46.16 224 LEU A C 1
ATOM 1703 O O . LEU A 1 224 ? 39.433 34.713 -16.714 1.00 46.16 224 LEU A O 1
ATOM 1707 N N . PRO A 1 225 ? 37.708 36.129 -17.002 1.00 52.31 225 PRO A N 1
ATOM 1708 C CA . PRO A 1 225 ? 37.014 37.417 -17.180 1.00 52.31 225 PRO A CA 1
ATOM 1709 C C . PRO A 1 225 ? 36.152 37.867 -15.985 1.00 52.31 225 PRO A C 1
ATOM 1711 O O . PRO A 1 225 ? 35.695 37.008 -15.198 1.00 52.31 225 PRO A O 1
#

Sequence (225 aa):
TSDLIGEIGLVAELIDSLRLPDGRWHIRARLRRRVRVQSHWVEDGTLGLSYCTVKEVVDTPVEDGQLAGLVEAARRVKEKVVEGLDRLDAATRQELTESVGSEPGLSASYPSVQALESMSFWLSSCIASSALGPVAPTAFDSFEVLYTQSTGSRLAACQAYFDRMAAHQQHQPQTSRSGSSLSRLLSGVAQALSQRQRHNISNEGDAGDEGEENEEEMEGGAELP

Secondary structure (DSSP, 8-state):
----TT-EEEEEEEEEEEE-TTS-EEEEEEEEEEEEEEEEEE-TTSTT-EEEEEEE-PPPPPPTTTHHHHHHHHHHHHHHHHHHHHTS-HHHHHHHHHHH-PPP---TT---HHHHHHHHHHHHHHHHSGGG-SSPPPHHHHHHHHH---HHHHHHHHHHHHHHHHHHHHHS--------HHHHHHHHHHHHHHHHHHHHHHTSS--------------------

Organism: NCBI:txid1169539

Mean predicted aligned error: 14.97 Å

Nearest PDB structures (foldseek):
  7cr9-assembly1_B  TM=7.057E-01  e=4.396E-05  Meiothermus taiwanensis
  6vbk-assembly1_A  TM=6.037E-01  e=3.100E-04  Mycobacterium tuberculosis
  7cay-assembly1_A  TM=6.238E-01  e=3.118E-03  Xanthomonas campestris pv. campestris

Foldseek 3Di:
DDCLAFAKDWDWAWDDWDQDPVRDIDTDTHTDFIWGFHDKDADPPPVGDIDTDIHGQAADDDDDPCQVVLVVLLVVLVVLLVVLLVPDDPVLSVVLCVQLDDQQDCPPVHRDPVSLLSSLLSLLSSLCDPSRAPDHQDPCLSSVLSVHRYSSVSSVSSVVSSVVRVVVVVPPPCPDPPPPPVVVVVVVVVVVVVVVVVVVVVVVPDDDDDDDDDDDDDDDDDDDD

Solvent-accessible surface area (backbone atoms only — not comparable to full-atom values): 14016 Å² total; per-residue (Å²): 129,83,80,58,59,70,42,76,47,72,48,61,46,80,73,49,73,46,78,44,98,88,73,48,75,50,74,44,62,44,81,74,48,46,27,31,31,67,43,75,50,67,54,88,92,53,88,75,48,73,46,68,46,71,43,81,58,74,62,58,82,82,56,97,80,49,58,69,57,47,52,53,49,49,50,57,42,48,52,55,50,52,57,43,51,71,71,46,55,73,66,62,43,49,54,49,45,70,70,64,45,82,84,71,76,70,49,91,87,63,75,47,72,67,46,51,43,50,38,39,52,51,54,43,47,49,56,61,37,68,85,66,47,93,69,68,62,52,75,64,63,56,52,48,49,72,73,48,42,40,55,62,59,39,40,50,52,53,38,54,53,53,53,51,50,54,52,51,62,71,68,52,73,85,73,65,97,64,75,55,69,63,61,58,48,51,52,50,50,54,50,52,52,54,52,52,53,54,52,57,63,66,66,76,74,78,78,83,92,86,78,91,78,89,79,88,88,82,88,81,89,80,87,85,132

InterPro domains:
  IPR015947 PUA-like superfamily [SSF88697] (6-88)
  IPR046336 Lon protease, N-terminal domain superfamily [G3DSA:2.30.130.40] (1-57)

pLDDT: mean 73.38, std 17.59, range [39.91, 95.94]

Radius of gyration: 26.6 Å; Cα contacts (8 Å, |Δi|>4): 199; chains: 1; bounding box: 82×61×58 Å